Protein AF-L2G4H9-F1 (afdb_monomer_lite)

pLDDT: mean 70.06, std 17.18, range [33.5, 95.56]

InterPro domains:
  IPR001841 Zinc finger, RING-type [PF17121] (16-50)
  IPR013083 Zinc finger, RING/FYVE/PHD-type [G3DSA:3.30.40.10] (14-54)

Secondary structure (DSSP, 8-state):
-PPP----------TT-B-TTT--BTTT-TTPPEEE-TTT--EEEGGG---SSHHHHHHHHHHHHHHHHHHHHS-HHHHHHHHHHHHHHHHHHHHHHHHHHHHHHHHS-----TT----------TT----TTTT---S--SS----TTS---HHHHHHHH-HHHHTTT--HHHHHHHHHHHHHTT----HHHHS--TTHHHHHHHHHHHT-------------

Organism: Colletotrichum fructicola (strain Nara gc5) (NCBI:txid1213859)

Sequence (224 aa):
MSAARAPNGGAVQTDDSVCPVCKTMRYLNKDLEFLINPECYHPMCANCDDFETLADYNGYLEWVETLTFDIISGTDAEKKAAEARLIEWEQAHRAEIERNRRLAQDSAPGLSIRGLKKEKKRVVEENKPYDPFGGLRLDMERYALGPLDEYRNPWVDDARKKDEIVVGGYSAEEYLGRAMFEAFSGLAVFIDDEKGPEKVATAEAAAAAAMGVTSQRMEVDDVF

Radius of gyration: 31.3 Å; chains: 1; bounding box: 76×74×65 Å

Foldseek 3Di:
DDQDDDPPDDDPDDQAQAAPPPRDGCVVPVPWDWGQDPVPRHTHTPLRCPDVDPVRVVVVVVVVVLLVCQCPPNDPVSNVVSVVVVVVVCVVCVVVVVVSVVVVVVVPPPPCPPPDDPDDPPDDDPDDDDDPCSPDDPDDPLDDDDDCVPDDDPVLVVLVPDVVNVVVVDDSVVVVVVVVCVVCVVVPPPVVVVPDPPPPVVVVVVVVVVVPDDDDDDDDDDDD

Structure (mmCIF, N/CA/C/O backbone):
data_AF-L2G4H9-F1
#
_entry.id   AF-L2G4H9-F1
#
loop_
_atom_site.group_PDB
_atom_site.id
_atom_site.type_symbol
_atom_site.label_atom_id
_atom_site.label_alt_id
_atom_site.label_comp_id
_atom_site.label_asym_id
_atom_site.label_entity_id
_atom_site.label_seq_id
_atom_site.pdbx_PDB_ins_code
_atom_site.Cartn_x
_atom_site.Cartn_y
_atom_site.Cartn_z
_atom_site.occupancy
_atom_site.B_iso_or_equiv
_atom_site.auth_seq_id
_atom_site.auth_comp_id
_atom_site.auth_asym_id
_atom_site.auth_atom_id
_atom_site.pdbx_PDB_model_num
ATOM 1 N N . MET A 1 1 ? 14.462 28.912 21.795 1.00 34.19 1 MET A N 1
ATOM 2 C CA . MET A 1 1 ? 15.593 29.828 21.493 1.00 34.19 1 MET A CA 1
ATOM 3 C C . MET A 1 1 ? 15.841 29.746 19.994 1.00 34.19 1 MET A C 1
ATOM 5 O O . MET A 1 1 ? 15.819 28.642 19.480 1.00 34.19 1 MET A O 1
ATOM 9 N N . SER A 1 2 ? 15.955 30.872 19.280 1.00 33.50 2 SER A N 1
ATOM 10 C CA . SER A 1 2 ? 15.938 30.893 17.805 1.00 33.50 2 SER A CA 1
ATOM 11 C C . SER A 1 2 ? 17.044 30.047 17.171 1.00 33.50 2 SER A C 1
ATOM 13 O O . SER A 1 2 ? 18.221 30.293 17.429 1.00 33.50 2 SER A O 1
ATOM 15 N N . ALA A 1 3 ? 16.659 29.129 16.279 1.00 38.53 3 ALA A N 1
ATOM 16 C CA . ALA A 1 3 ? 17.569 28.475 15.348 1.00 38.53 3 ALA A CA 1
ATOM 17 C C . ALA A 1 3 ? 18.309 29.546 14.531 1.00 38.53 3 ALA A C 1
ATOM 19 O O . ALA A 1 3 ? 17.700 30.384 13.858 1.00 38.53 3 ALA A O 1
ATOM 20 N N . ALA A 1 4 ? 19.634 29.568 14.642 1.00 39.47 4 ALA A N 1
ATOM 21 C CA . ALA A 1 4 ? 20.453 30.527 13.925 1.00 39.47 4 ALA A CA 1
ATOM 22 C C . ALA A 1 4 ? 20.611 30.070 12.471 1.00 39.47 4 ALA A C 1
ATOM 24 O O . ALA A 1 4 ? 21.199 29.026 12.190 1.00 39.47 4 ALA A O 1
ATOM 25 N N . ARG A 1 5 ? 20.123 30.884 11.530 1.00 42.72 5 ARG A N 1
ATOM 26 C CA . ARG A 1 5 ? 20.467 30.743 10.114 1.00 42.72 5 ARG A CA 1
ATOM 27 C C . ARG A 1 5 ? 21.958 31.037 9.973 1.00 42.72 5 ARG A C 1
ATOM 29 O O . ARG A 1 5 ? 22.384 32.160 10.249 1.00 42.72 5 ARG A O 1
ATOM 36 N N . ALA A 1 6 ? 22.746 30.033 9.598 1.00 38.97 6 ALA A N 1
ATOM 37 C CA . ALA A 1 6 ? 24.183 30.200 9.413 1.00 38.97 6 ALA A CA 1
ATOM 38 C C . ALA A 1 6 ? 24.463 31.372 8.444 1.00 38.97 6 ALA A C 1
ATOM 40 O O . ALA A 1 6 ? 23.769 31.500 7.428 1.00 38.97 6 ALA A O 1
ATOM 41 N N . PRO A 1 7 ? 25.438 32.253 8.739 1.00 38.66 7 PRO A N 1
ATOM 42 C CA . PRO A 1 7 ? 25.809 33.320 7.823 1.00 38.66 7 PRO A CA 1
ATOM 43 C C . PRO A 1 7 ? 26.360 32.711 6.531 1.00 38.66 7 PRO A C 1
ATOM 45 O O . PRO A 1 7 ? 27.122 31.747 6.567 1.00 38.66 7 PRO A O 1
ATOM 48 N N . ASN A 1 8 ? 25.977 33.296 5.393 1.00 46.91 8 ASN A N 1
ATOM 49 C CA . ASN A 1 8 ? 26.528 32.990 4.072 1.00 46.91 8 ASN A CA 1
ATOM 50 C C . ASN A 1 8 ? 28.038 33.291 4.054 1.00 46.91 8 ASN A C 1
ATOM 52 O O . ASN A 1 8 ? 28.463 34.377 3.669 1.00 46.91 8 ASN A O 1
ATOM 56 N N . GLY A 1 9 ? 28.844 32.337 4.506 1.00 33.97 9 GLY A N 1
ATOM 57 C CA . GLY A 1 9 ? 30.296 32.323 4.406 1.00 33.97 9 GLY A CA 1
ATOM 58 C C . GLY A 1 9 ? 30.699 31.035 3.708 1.00 33.97 9 GLY A C 1
ATOM 59 O O . GLY A 1 9 ? 30.345 29.954 4.169 1.00 33.97 9 GLY A O 1
ATOM 60 N N . GLY A 1 10 ? 31.373 31.165 2.564 1.00 37.03 10 GLY A N 1
ATOM 61 C CA . GLY A 1 10 ? 31.739 30.060 1.683 1.00 37.03 10 GLY A CA 1
ATOM 62 C C . GLY A 1 10 ? 32.479 28.939 2.408 1.00 37.03 10 GLY A C 1
ATOM 63 O O . GLY A 1 10 ? 33.677 29.027 2.650 1.00 37.03 10 GLY A O 1
ATOM 64 N N . ALA A 1 11 ? 31.756 27.866 2.698 1.00 36.22 11 ALA A N 1
ATOM 65 C CA . ALA A 1 11 ? 32.301 26.544 2.925 1.00 36.22 11 ALA A CA 1
ATOM 66 C C . ALA A 1 11 ? 31.747 25.671 1.803 1.00 36.22 11 ALA A C 1
ATOM 68 O O . ALA A 1 11 ? 30.550 25.721 1.517 1.00 36.22 11 ALA A O 1
ATOM 69 N N . VAL A 1 12 ? 32.630 24.937 1.132 1.00 41.91 12 VAL A N 1
ATOM 70 C CA . VAL A 1 12 ? 32.288 23.947 0.109 1.00 41.91 12 VAL A CA 1
ATOM 71 C C . VAL A 1 12 ? 31.238 23.006 0.704 1.00 41.91 12 VAL A C 1
ATOM 73 O O . VAL A 1 12 ? 31.550 22.179 1.555 1.00 41.91 12 VAL A O 1
ATOM 76 N N . GLN A 1 13 ? 29.975 23.203 0.326 1.00 51.41 13 GLN A N 1
ATOM 77 C CA . GLN A 1 13 ? 28.874 22.329 0.708 1.00 51.41 13 GLN A CA 1
ATOM 78 C C . GLN A 1 13 ? 29.041 21.078 -0.143 1.00 51.41 13 GLN A C 1
ATOM 80 O O . GLN A 1 13 ? 28.865 21.135 -1.356 1.00 51.41 13 GLN A O 1
ATOM 85 N N . THR A 1 14 ? 29.464 19.974 0.461 1.00 48.62 14 THR A N 1
ATOM 86 C CA . THR A 1 14 ? 29.448 18.690 -0.232 1.00 48.62 14 THR A CA 1
ATOM 87 C C . THR A 1 14 ? 27.988 18.326 -0.505 1.00 48.62 14 THR A C 1
ATOM 89 O O . THR A 1 14 ? 27.145 18.343 0.397 1.00 48.62 14 THR A O 1
ATOM 92 N N . ASP A 1 15 ? 27.674 18.018 -1.762 1.00 55.88 15 ASP A N 1
ATOM 93 C CA . ASP A 1 15 ? 26.318 17.705 -2.238 1.00 55.88 15 ASP A CA 1
ATOM 94 C C . ASP A 1 15 ? 25.745 16.387 -1.653 1.00 55.88 15 ASP A C 1
ATOM 96 O O . ASP A 1 15 ? 24.601 16.020 -1.923 1.00 55.88 15 ASP A O 1
ATOM 100 N N . ASP A 1 16 ? 26.510 15.721 -0.780 1.00 58.91 16 ASP A N 1
ATOM 101 C CA . ASP A 1 16 ? 26.251 14.404 -0.185 1.00 58.91 16 ASP A CA 1
ATOM 102 C C . ASP A 1 16 ? 25.687 14.461 1.249 1.00 58.91 16 ASP A C 1
ATOM 104 O O . ASP A 1 16 ? 25.786 13.496 2.008 1.00 58.91 16 ASP A O 1
ATOM 108 N N . SER A 1 17 ? 25.110 15.587 1.677 1.00 67.12 17 SER A N 1
ATOM 109 C CA . SER A 1 17 ? 24.440 15.658 2.985 1.00 67.12 17 SER A CA 1
ATOM 110 C C . SER A 1 17 ? 23.181 14.776 2.985 1.00 67.12 17 SER A C 1
ATOM 112 O O . SER A 1 17 ? 22.162 15.094 2.368 1.00 67.12 17 SER A O 1
ATOM 114 N N . VAL A 1 18 ? 23.281 13.628 3.661 1.00 72.50 18 VAL A N 1
ATOM 115 C CA . VAL A 1 18 ? 22.200 12.650 3.845 1.00 72.50 18 VAL A CA 1
ATOM 116 C C . VAL A 1 18 ? 21.571 12.851 5.218 1.00 72.50 18 VAL A C 1
ATOM 118 O O . VAL A 1 18 ? 22.269 12.837 6.231 1.00 72.50 18 VAL A O 1
ATOM 121 N N . CYS A 1 19 ? 20.245 12.980 5.272 1.00 71.88 19 CYS A N 1
ATOM 122 C CA . CYS A 1 19 ? 19.538 12.995 6.549 1.00 71.88 19 CYS A CA 1
ATOM 123 C C . CYS A 1 19 ? 19.551 11.585 7.177 1.00 71.88 19 CYS A C 1
ATOM 125 O O . CYS A 1 19 ? 19.102 10.639 6.530 1.00 71.88 19 CYS A O 1
ATOM 127 N N . PRO A 1 20 ? 19.980 11.410 8.437 1.00 72.75 20 PRO A N 1
ATOM 128 C CA . PRO A 1 20 ? 20.041 10.091 9.076 1.00 72.75 20 PRO A CA 1
ATOM 129 C C . PRO A 1 20 ? 18.664 9.461 9.347 1.00 72.75 20 PRO A C 1
ATOM 131 O O . PRO A 1 20 ? 18.563 8.239 9.422 1.00 72.75 20 PRO A O 1
ATOM 134 N N . VAL A 1 21 ? 17.605 10.272 9.463 1.00 68.75 21 VAL A N 1
ATOM 135 C CA . VAL A 1 21 ? 16.242 9.809 9.776 1.00 68.75 21 VAL A CA 1
ATOM 136 C C . VAL A 1 21 ? 15.526 9.317 8.517 1.00 68.75 21 VAL A C 1
ATOM 138 O O . VAL A 1 21 ? 15.099 8.168 8.448 1.00 68.75 21 VAL A O 1
ATOM 141 N N . CYS A 1 22 ? 15.433 10.159 7.485 1.00 68.56 22 CYS A N 1
ATOM 142 C CA . CYS A 1 22 ? 14.685 9.842 6.265 1.00 68.56 22 CYS A CA 1
ATOM 143 C C . CYS A 1 22 ? 15.563 9.363 5.100 1.00 68.56 22 CYS A C 1
ATOM 145 O O . CYS A 1 22 ? 15.039 9.050 4.034 1.00 68.56 22 CYS A O 1
ATOM 147 N N . LYS A 1 23 ? 16.895 9.337 5.269 1.00 69.75 23 LYS A N 1
ATOM 148 C CA . LYS A 1 23 ? 17.893 8.991 4.233 1.00 69.75 23 LYS A CA 1
ATOM 149 C C . LYS A 1 23 ? 17.765 9.805 2.947 1.00 69.75 23 LYS A C 1
ATOM 151 O O . LYS A 1 23 ? 18.296 9.429 1.905 1.00 69.75 23 LYS A O 1
ATOM 156 N N . THR A 1 24 ? 17.078 10.940 3.023 1.00 70.75 24 THR A N 1
ATOM 157 C CA . THR A 1 24 ? 16.936 11.844 1.893 1.00 70.75 24 THR A CA 1
ATOM 158 C C . THR A 1 24 ? 18.242 12.602 1.721 1.00 70.75 24 THR A C 1
ATOM 160 O O . THR A 1 24 ? 18.780 13.151 2.684 1.00 70.75 24 THR A O 1
ATOM 163 N N . MET A 1 25 ? 18.747 12.615 0.493 1.00 71.44 25 MET A N 1
ATOM 164 C CA . MET A 1 25 ? 19.919 13.389 0.096 1.00 71.44 25 MET A CA 1
ATOM 165 C C . MET A 1 25 ? 19.486 14.698 -0.564 1.00 71.44 25 MET A C 1
ATOM 167 O O . MET A 1 25 ? 18.504 14.723 -1.313 1.00 71.44 25 MET A O 1
ATOM 171 N N . ARG A 1 26 ? 20.243 15.774 -0.327 1.00 69.12 26 ARG A N 1
ATOM 172 C CA . ARG A 1 26 ? 20.005 17.103 -0.921 1.00 69.12 26 ARG A CA 1
ATOM 173 C C . ARG A 1 26 ? 19.910 17.072 -2.451 1.00 69.12 26 ARG A C 1
ATOM 175 O O . ARG A 1 26 ? 19.136 17.828 -3.030 1.00 69.12 26 ARG A O 1
ATOM 182 N N . TYR A 1 27 ? 20.632 16.158 -3.100 1.00 65.00 27 TYR A N 1
ATOM 183 C CA . TYR A 1 27 ? 20.587 15.967 -4.551 1.00 65.00 27 TYR A CA 1
ATOM 184 C C . TYR A 1 27 ? 19.210 15.513 -5.076 1.00 65.00 27 TYR A C 1
ATOM 186 O O . TYR A 1 27 ? 18.785 15.959 -6.141 1.00 65.00 27 TYR A O 1
ATOM 194 N N . LEU A 1 28 ? 18.489 14.660 -4.335 1.00 68.25 28 LEU A N 1
ATOM 195 C CA . LEU A 1 28 ? 17.182 14.137 -4.764 1.00 68.25 28 LEU A CA 1
ATOM 196 C C . LEU A 1 28 ? 16.049 15.144 -4.574 1.00 68.25 28 LEU A C 1
ATOM 198 O O . LEU A 1 28 ? 15.081 15.122 -5.326 1.00 68.25 28 LEU A O 1
ATOM 202 N N . ASN A 1 29 ? 16.178 16.022 -3.585 1.00 61.78 29 ASN A N 1
ATOM 203 C CA . ASN A 1 29 ? 15.159 16.993 -3.217 1.00 61.78 29 ASN A CA 1
ATOM 204 C C . ASN A 1 29 ? 15.839 18.341 -2.964 1.00 61.78 29 ASN A C 1
ATOM 206 O O . ASN A 1 29 ? 16.163 18.696 -1.831 1.00 61.78 29 ASN A O 1
ATOM 210 N N . LYS A 1 30 ? 16.068 19.082 -4.055 1.00 65.38 30 LYS A N 1
ATOM 211 C CA . LYS A 1 30 ? 16.808 20.355 -4.060 1.00 65.38 30 LYS A CA 1
ATOM 212 C C . LYS A 1 30 ? 16.160 21.449 -3.198 1.00 65.38 30 LYS A C 1
ATOM 214 O O . LYS A 1 30 ? 16.862 22.351 -2.747 1.00 65.38 30 LYS A O 1
ATOM 219 N N . ASP A 1 31 ? 14.854 21.342 -2.962 1.00 65.50 31 ASP A N 1
ATOM 220 C CA . ASP A 1 31 ? 14.069 22.301 -2.178 1.00 65.50 31 ASP A CA 1
ATOM 221 C C . ASP A 1 31 ? 14.104 22.023 -0.662 1.00 65.50 31 ASP A C 1
ATOM 223 O O . ASP A 1 31 ? 13.615 22.836 0.119 1.00 65.50 31 ASP A O 1
ATOM 227 N N . LEU A 1 32 ? 14.687 20.899 -0.218 1.00 67.44 32 LEU A N 1
ATOM 228 C CA . LEU A 1 32 ? 14.820 20.604 1.210 1.00 67.44 32 LEU A CA 1
ATOM 229 C C . LEU A 1 32 ? 15.991 21.382 1.821 1.00 67.44 32 LEU A C 1
ATOM 231 O O . LEU A 1 32 ? 17.156 21.211 1.447 1.00 67.44 32 LEU A O 1
ATOM 235 N N . GLU A 1 33 ? 15.678 22.210 2.815 1.00 70.06 33 GLU A N 1
ATOM 236 C CA . GLU A 1 33 ? 16.677 22.857 3.657 1.00 70.06 33 GLU A CA 1
ATOM 237 C C . GLU A 1 33 ? 17.177 21.866 4.718 1.00 70.06 33 GLU A C 1
ATOM 239 O O . GLU A 1 33 ? 16.400 21.262 5.461 1.00 70.06 33 GLU A O 1
ATOM 244 N N . PHE A 1 34 ? 18.497 21.684 4.767 1.00 70.94 34 PHE A N 1
ATOM 245 C CA . PHE A 1 34 ? 19.163 20.908 5.809 1.00 70.94 34 PHE A CA 1
ATOM 246 C C . PHE A 1 34 ? 19.620 21.859 6.916 1.00 70.94 34 PHE A C 1
ATOM 248 O O . PHE A 1 34 ? 20.400 22.779 6.657 1.00 70.94 34 PHE A O 1
ATOM 255 N N . LEU A 1 35 ? 19.129 21.628 8.130 1.00 72.44 35 LEU A N 1
ATOM 256 C CA . LEU A 1 35 ? 19.510 22.321 9.356 1.00 72.44 35 LEU A CA 1
ATOM 257 C C . LEU A 1 35 ? 20.644 21.545 10.034 1.00 72.44 35 LEU A C 1
ATOM 259 O O . LEU A 1 35 ? 20.679 20.318 9.989 1.00 72.44 35 LEU A O 1
ATOM 263 N N . ILE A 1 36 ? 21.588 22.250 10.654 1.00 70.50 36 ILE A N 1
ATOM 264 C CA . ILE A 1 36 ? 22.672 21.630 11.427 1.00 70.50 36 ILE A CA 1
ATOM 265 C C . ILE A 1 36 ? 22.350 21.840 12.902 1.00 70.50 36 ILE A C 1
ATOM 267 O O . ILE A 1 36 ? 22.292 22.983 13.358 1.00 70.50 36 ILE A O 1
ATOM 271 N N . ASN A 1 37 ? 22.154 20.751 13.644 1.00 62.25 37 ASN A N 1
ATOM 272 C CA . ASN A 1 37 ? 21.925 20.835 15.084 1.00 62.25 37 ASN A CA 1
ATOM 273 C C . ASN A 1 37 ? 23.236 21.255 15.794 1.00 62.25 37 ASN A C 1
ATOM 275 O O . ASN A 1 37 ? 24.260 20.601 15.585 1.00 62.25 37 ASN A O 1
ATOM 279 N N . PRO A 1 38 ? 23.243 22.312 16.628 1.00 66.38 38 PRO A N 1
ATOM 280 C CA . PRO A 1 38 ? 24.452 22.816 17.287 1.00 66.38 38 PRO A CA 1
ATOM 281 C C . PRO A 1 38 ? 25.040 21.889 18.367 1.00 66.38 38 PRO A C 1
ATOM 283 O O . PRO A 1 38 ? 26.206 22.053 18.716 1.00 66.38 38 PRO A O 1
ATOM 286 N N . GLU A 1 39 ? 24.282 20.918 18.882 1.00 64.75 39 GLU A N 1
ATOM 287 C CA . GLU A 1 39 ? 24.749 19.972 19.909 1.00 64.75 39 GLU A CA 1
ATOM 288 C C . GLU A 1 39 ? 25.470 18.762 19.302 1.00 64.75 39 GLU A C 1
ATOM 290 O O . GLU A 1 39 ? 26.418 18.230 19.877 1.00 64.75 39 GLU A O 1
ATOM 295 N N . CYS A 1 40 ? 25.042 18.315 18.119 1.00 61.12 40 CYS A N 1
ATOM 296 C CA . CYS A 1 40 ? 25.568 17.099 17.498 1.00 61.12 40 CYS A CA 1
ATOM 297 C C . CYS A 1 40 ? 26.167 17.308 16.099 1.00 61.12 40 CYS A C 1
ATOM 299 O O . CYS A 1 40 ? 26.737 16.368 15.562 1.00 61.12 40 CYS A O 1
ATOM 301 N N . TYR A 1 41 ? 26.087 18.513 15.521 1.00 67.69 41 TYR A N 1
ATOM 302 C CA . TYR A 1 41 ? 26.671 18.917 14.229 1.00 67.69 41 TYR A CA 1
ATOM 303 C C . TYR A 1 41 ? 26.282 18.049 13.015 1.00 67.69 41 TYR A C 1
ATOM 305 O O . TYR A 1 41 ? 26.933 18.111 11.971 1.00 67.69 41 TYR A O 1
ATOM 313 N N . HIS A 1 42 ? 25.195 17.278 13.099 1.00 68.88 42 HIS A N 1
ATOM 314 C CA . HIS A 1 42 ? 24.692 16.490 11.972 1.00 68.88 42 HIS A CA 1
ATOM 315 C C . HIS A 1 42 ? 23.667 17.295 11.149 1.00 68.88 42 HIS A C 1
ATOM 317 O O . HIS A 1 42 ? 22.799 17.947 11.740 1.00 68.88 42 HIS A O 1
ATOM 323 N N . PRO A 1 43 ? 23.725 17.242 9.803 1.00 67.50 43 PRO A N 1
ATOM 324 C CA . PRO A 1 43 ? 22.721 17.846 8.936 1.00 67.50 43 PRO A CA 1
ATOM 325 C C . PRO A 1 43 ? 21.436 17.006 8.954 1.00 67.50 43 PRO A C 1
ATOM 327 O O . PRO A 1 43 ? 21.418 15.847 8.535 1.00 67.50 43 PRO A O 1
ATOM 330 N N . MET A 1 44 ? 20.343 17.591 9.429 1.00 67.50 44 MET A N 1
ATOM 331 C CA . MET A 1 44 ? 19.014 16.987 9.441 1.00 67.50 44 MET A CA 1
ATOM 332 C C . MET A 1 44 ? 18.074 17.773 8.535 1.00 67.50 44 MET A C 1
ATOM 334 O O . MET A 1 44 ? 18.230 18.975 8.333 1.00 67.50 44 MET A O 1
ATOM 338 N N . CYS A 1 45 ? 17.123 17.074 7.921 1.00 70.12 45 CYS A N 1
ATOM 339 C CA . CYS A 1 45 ? 16.123 17.726 7.090 1.00 70.12 45 CYS A CA 1
ATOM 340 C C . CYS A 1 45 ? 15.222 18.602 7.978 1.00 70.12 45 CYS A C 1
ATOM 342 O O . CYS A 1 45 ? 14.902 18.181 9.085 1.00 70.12 45 CYS A O 1
ATOM 344 N N . ALA A 1 46 ? 14.783 19.778 7.514 1.00 67.69 46 ALA A N 1
ATOM 345 C CA . ALA A 1 46 ? 13.895 20.646 8.304 1.00 67.69 46 ALA A CA 1
ATOM 346 C C . ALA A 1 46 ? 12.580 19.965 8.726 1.00 67.69 46 ALA A C 1
ATOM 348 O O . ALA A 1 46 ? 12.020 20.292 9.758 1.00 67.69 46 ALA A O 1
ATOM 349 N N . ASN A 1 47 ? 12.129 18.976 7.952 1.00 64.06 47 ASN A N 1
ATOM 350 C CA . ASN A 1 47 ? 10.945 18.164 8.243 1.00 64.06 47 ASN A CA 1
ATOM 351 C C . ASN A 1 47 ? 11.215 17.005 9.229 1.00 64.06 47 ASN A C 1
ATOM 353 O O . ASN A 1 47 ? 10.328 16.217 9.526 1.00 64.06 47 ASN A O 1
ATOM 357 N N . CYS A 1 48 ? 12.472 16.817 9.624 1.00 63.41 48 CYS A N 1
ATOM 358 C CA . CYS A 1 48 ? 12.943 15.793 10.551 1.00 63.41 48 CYS A CA 1
ATOM 359 C C . CYS A 1 48 ? 13.332 16.418 11.903 1.00 63.41 48 CYS A C 1
ATOM 361 O O . CYS A 1 48 ? 13.711 15.689 12.816 1.00 63.41 48 CYS A O 1
ATOM 363 N N . ASP A 1 49 ? 13.273 17.750 11.997 1.00 69.38 49 ASP A N 1
ATOM 364 C CA . ASP A 1 49 ? 13.638 18.583 13.147 1.00 69.38 49 ASP A CA 1
ATOM 365 C C . ASP A 1 49 ? 12.369 19.133 13.833 1.00 69.38 49 ASP A C 1
ATOM 367 O O . ASP A 1 49 ? 12.347 20.256 14.324 1.00 69.38 49 ASP A O 1
ATOM 371 N N . ASP A 1 50 ? 11.277 18.356 13.821 1.00 68.25 50 ASP A N 1
ATOM 372 C CA . ASP A 1 50 ? 9.985 18.748 14.414 1.00 68.25 50 ASP A CA 1
ATOM 373 C C . ASP A 1 50 ? 10.004 18.698 15.958 1.00 68.25 50 ASP A C 1
ATOM 375 O O . ASP A 1 50 ? 9.105 19.221 16.614 1.00 68.25 50 ASP A O 1
ATOM 379 N N . PHE A 1 51 ? 11.027 18.081 16.560 1.00 72.62 51 PHE A N 1
ATOM 380 C CA . PHE A 1 51 ? 11.157 17.918 18.009 1.00 72.62 51 PHE A CA 1
ATOM 381 C C . PHE A 1 51 ? 12.461 18.550 18.504 1.00 72.62 51 PHE A C 1
ATOM 383 O O . PHE A 1 51 ? 13.543 18.161 18.069 1.00 72.62 51 PHE A O 1
ATOM 390 N N . GLU A 1 52 ? 12.366 19.487 19.455 1.00 71.75 52 GLU A N 1
ATOM 391 C CA . GLU A 1 52 ? 13.537 20.180 20.018 1.00 71.75 52 GLU A CA 1
ATOM 392 C C . GLU A 1 52 ? 14.439 19.229 20.821 1.00 71.75 52 GLU A C 1
ATOM 394 O O . GLU A 1 52 ? 15.663 19.385 20.840 1.00 71.75 52 GLU A O 1
ATOM 399 N N . THR A 1 53 ? 13.849 18.226 21.483 1.00 77.94 53 THR A N 1
ATOM 400 C CA . THR A 1 53 ? 14.585 17.256 22.293 1.00 77.94 53 THR A CA 1
ATOM 401 C C . THR A 1 53 ? 14.051 15.831 22.151 1.00 77.94 53 THR A C 1
ATOM 403 O O . THR A 1 53 ? 12.893 15.583 21.814 1.00 77.94 53 THR A O 1
ATOM 406 N N . LEU A 1 54 ? 14.901 14.858 22.493 1.00 75.94 54 LEU A N 1
ATOM 407 C CA . LEU A 1 54 ? 14.502 13.451 22.578 1.00 75.94 54 LEU A CA 1
ATOM 408 C C . LEU A 1 54 ? 13.430 13.213 23.657 1.00 75.94 54 LEU A C 1
ATOM 410 O O . LEU A 1 54 ? 12.614 12.305 23.520 1.00 75.94 54 LEU A O 1
ATOM 414 N N . ALA A 1 55 ? 13.431 14.012 24.728 1.00 80.12 55 ALA A N 1
ATOM 415 C CA . ALA A 1 55 ? 12.434 13.904 25.789 1.00 80.12 55 ALA A CA 1
ATOM 416 C C . ALA A 1 55 ? 11.036 14.277 25.275 1.00 80.12 55 ALA A C 1
ATOM 418 O O . ALA A 1 55 ? 10.076 13.574 25.582 1.00 80.12 55 ALA A O 1
ATOM 419 N N . ASP A 1 56 ? 10.942 15.310 24.436 1.00 80.75 56 ASP A N 1
ATOM 420 C CA . ASP A 1 56 ? 9.676 15.734 23.830 1.00 80.75 56 ASP A CA 1
ATOM 421 C C . ASP A 1 56 ? 9.142 14.674 22.862 1.00 80.75 56 ASP A C 1
ATOM 423 O O . ASP A 1 56 ? 7.958 14.341 22.890 1.00 80.75 56 ASP A O 1
ATOM 427 N N . TYR A 1 57 ? 10.030 14.076 22.061 1.00 80.12 57 TYR A N 1
ATOM 428 C CA . TYR A 1 57 ? 9.669 12.973 21.171 1.00 80.12 57 TYR A CA 1
ATOM 429 C C . TYR A 1 57 ? 9.165 11.743 21.941 1.00 80.12 57 TYR A C 1
ATOM 431 O O . TYR A 1 57 ? 8.117 11.188 21.613 1.00 80.12 57 TYR A O 1
ATOM 439 N N . ASN A 1 58 ? 9.873 11.331 22.997 1.00 84.56 58 ASN A N 1
ATOM 440 C CA . ASN A 1 58 ? 9.451 10.202 23.827 1.00 84.56 58 ASN A CA 1
ATOM 441 C C . ASN A 1 58 ? 8.116 10.487 24.534 1.00 84.56 58 ASN A C 1
ATOM 443 O O . ASN A 1 58 ? 7.251 9.617 24.566 1.00 84.56 58 ASN A O 1
ATOM 447 N N . GLY A 1 59 ? 7.911 11.711 25.031 1.00 90.00 59 GLY A N 1
ATOM 448 C CA . GLY A 1 59 ? 6.637 12.127 25.622 1.00 90.00 59 GLY A CA 1
ATOM 449 C C . GLY A 1 59 ? 5.482 12.117 24.616 1.00 90.00 59 GLY A C 1
ATOM 450 O O . GLY A 1 59 ? 4.375 11.692 24.946 1.00 90.00 59 GLY A O 1
ATOM 451 N N . TYR A 1 60 ? 5.734 12.517 23.367 1.00 87.12 60 TYR A N 1
ATOM 452 C CA . TYR A 1 60 ? 4.754 12.402 22.288 1.00 87.12 60 TYR A CA 1
ATOM 453 C C . TYR A 1 60 ? 4.396 10.939 21.989 1.00 87.12 60 TYR A C 1
ATOM 455 O O . TYR A 1 60 ? 3.215 10.619 21.855 1.00 87.12 60 TYR A O 1
ATOM 463 N N . LEU A 1 61 ? 5.383 10.038 21.930 1.00 87.81 61 LEU A N 1
ATOM 464 C CA . LEU A 1 61 ? 5.129 8.609 21.716 1.00 87.81 61 LEU A CA 1
ATOM 465 C C . LEU A 1 61 ? 4.274 7.997 22.832 1.00 87.81 61 LEU A C 1
ATOM 467 O O . LEU A 1 61 ? 3.311 7.293 22.527 1.00 87.81 61 LEU A O 1
ATOM 471 N N . GLU A 1 62 ? 4.572 8.304 24.098 1.00 87.38 62 GLU A N 1
ATOM 472 C CA . GLU A 1 62 ? 3.759 7.853 25.237 1.00 87.38 62 GLU A CA 1
ATOM 473 C C . GLU A 1 62 ? 2.318 8.384 25.156 1.00 87.38 62 GLU A C 1
ATOM 475 O O . GLU A 1 62 ? 1.357 7.658 25.431 1.00 87.38 62 GLU A O 1
ATOM 480 N N . TRP A 1 63 ? 2.139 9.639 24.729 1.00 90.62 63 TRP A N 1
ATOM 481 C CA . TRP A 1 63 ? 0.813 10.223 24.526 1.00 90.62 63 TRP A CA 1
ATOM 482 C C . TRP A 1 63 ? 0.031 9.521 23.405 1.00 90.62 63 TRP A C 1
ATOM 484 O O . TRP A 1 63 ? -1.142 9.193 23.602 1.00 90.62 63 TRP A O 1
ATOM 494 N N . VAL A 1 64 ? 0.664 9.242 22.257 1.00 93.88 64 VAL A N 1
ATOM 495 C CA . VAL A 1 64 ? 0.040 8.504 21.142 1.00 93.88 64 VAL A CA 1
ATOM 496 C C . VAL A 1 64 ? -0.351 7.090 21.570 1.00 93.88 64 VAL A C 1
ATOM 498 O O . VAL A 1 64 ? -1.458 6.637 21.270 1.00 93.88 64 VAL A O 1
ATOM 501 N N . GLU A 1 65 ? 0.524 6.386 22.288 1.00 93.06 65 GLU A N 1
ATOM 502 C CA . GLU A 1 65 ? 0.239 5.044 22.802 1.00 93.06 65 GLU A CA 1
ATOM 503 C C . GLU A 1 65 ? -0.959 5.062 23.756 1.00 93.06 65 GLU A C 1
ATOM 505 O O . GLU A 1 65 ? -1.899 4.286 23.592 1.00 93.06 65 GLU A O 1
ATOM 510 N N . THR A 1 66 ? -0.982 6.010 24.692 1.00 94.12 66 THR A N 1
ATOM 511 C CA . THR A 1 66 ? -2.096 6.158 25.636 1.00 94.12 66 THR A CA 1
ATOM 512 C C . THR A 1 66 ? -3.406 6.446 24.901 1.00 94.12 66 THR A C 1
ATOM 514 O O . THR A 1 66 ? -4.415 5.789 25.139 1.00 94.12 66 THR A O 1
ATOM 517 N N . LEU A 1 67 ? -3.393 7.385 23.949 1.00 93.19 67 LEU A N 1
ATOM 518 C CA . LEU A 1 67 ? -4.589 7.772 23.202 1.00 93.19 67 LEU A CA 1
ATOM 519 C C . LEU A 1 67 ? -5.124 6.623 22.334 1.00 93.19 67 LEU A C 1
ATOM 521 O O . LEU A 1 67 ? -6.332 6.397 22.272 1.00 93.19 67 LEU A O 1
ATOM 525 N N . THR A 1 68 ? -4.237 5.863 21.688 1.00 94.81 68 THR A N 1
ATOM 526 C CA . THR A 1 68 ? -4.631 4.680 20.906 1.00 94.81 68 THR A CA 1
ATOM 527 C C . THR A 1 68 ? -5.161 3.554 21.794 1.00 94.81 68 THR A C 1
ATOM 529 O O . THR A 1 68 ? -6.155 2.916 21.433 1.00 94.81 68 THR A O 1
ATOM 532 N N . PHE A 1 69 ? -4.567 3.341 22.970 1.00 95.56 69 PHE A N 1
ATOM 533 C CA . PHE A 1 69 ? -5.053 2.371 23.948 1.00 95.56 69 PHE A CA 1
ATOM 534 C C . PHE A 1 69 ? -6.457 2.724 24.454 1.00 95.56 69 PHE A C 1
ATOM 536 O O . PHE A 1 69 ? -7.343 1.865 24.419 1.00 95.56 69 PHE A O 1
ATOM 543 N N . ASP A 1 70 ? -6.684 3.983 24.841 1.00 95.38 70 ASP A N 1
ATOM 544 C CA . ASP A 1 70 ? -7.981 4.475 25.318 1.00 95.38 70 ASP A CA 1
ATOM 545 C C . ASP A 1 70 ? -9.080 4.283 24.257 1.00 95.38 70 ASP A C 1
ATOM 547 O O . ASP A 1 70 ? -10.184 3.836 24.573 1.00 95.38 70 ASP A O 1
ATOM 551 N N . ILE A 1 71 ? -8.776 4.540 22.977 1.00 95.19 71 ILE A N 1
ATOM 552 C CA . ILE A 1 71 ? -9.728 4.378 21.863 1.00 95.19 71 ILE A CA 1
ATOM 553 C C . ILE A 1 71 ? -10.084 2.904 21.614 1.00 95.19 71 ILE A C 1
ATOM 555 O O . ILE A 1 71 ? -11.250 2.575 21.373 1.00 95.19 71 ILE A O 1
ATOM 559 N N . ILE A 1 72 ? -9.104 1.998 21.655 1.00 94.88 72 ILE A N 1
ATOM 560 C CA . ILE A 1 72 ? -9.325 0.582 21.321 1.00 94.88 72 ILE A CA 1
ATOM 561 C C . ILE A 1 72 ? -9.941 -0.162 22.511 1.00 94.88 72 ILE A C 1
ATOM 563 O O . ILE A 1 72 ? -10.989 -0.805 22.375 1.00 94.88 72 ILE A O 1
ATOM 567 N N . SER A 1 73 ? -9.306 -0.044 23.676 1.00 92.12 73 SER A N 1
ATOM 568 C CA . SER A 1 73 ? -9.532 -0.911 24.839 1.00 92.12 73 SER A CA 1
ATOM 569 C C . SER A 1 73 ? -10.170 -0.201 26.035 1.00 92.12 73 SER A C 1
ATOM 571 O O . SER A 1 73 ? -10.549 -0.880 26.989 1.00 92.12 73 SER A O 1
ATOM 573 N N . GLY A 1 74 ? -10.300 1.128 26.005 1.00 90.75 74 GLY A N 1
ATOM 574 C CA . GLY A 1 74 ? -10.875 1.904 27.105 1.00 90.75 74 GLY A CA 1
ATOM 575 C C . GLY A 1 74 ? -12.379 1.693 27.302 1.00 90.75 74 GLY A C 1
ATOM 576 O O . GLY A 1 74 ? -13.084 1.089 26.488 1.00 90.75 74 GLY A O 1
ATOM 577 N N . THR A 1 75 ? -12.896 2.221 28.404 1.00 95.19 75 THR A N 1
ATOM 578 C CA . THR A 1 75 ? -14.335 2.348 28.660 1.00 95.19 75 THR A CA 1
ATOM 579 C C . THR A 1 75 ? -14.970 3.388 27.730 1.00 95.19 75 THR A C 1
ATOM 581 O O . THR A 1 75 ? -14.294 4.271 27.207 1.00 95.19 75 THR A O 1
ATOM 584 N N . ASP A 1 76 ? -16.294 3.357 27.547 1.00 94.12 76 ASP A N 1
ATOM 585 C CA . ASP A 1 76 ? -16.993 4.332 26.686 1.00 94.12 76 ASP A CA 1
ATOM 586 C C . ASP A 1 76 ? -16.768 5.797 27.110 1.00 94.12 76 ASP A C 1
ATOM 588 O O . ASP A 1 76 ? -16.838 6.709 26.282 1.00 94.12 76 ASP A O 1
ATOM 592 N N . ALA A 1 77 ? -16.503 6.039 28.397 1.00 94.75 77 ALA A N 1
ATOM 593 C CA . ALA A 1 77 ? -16.161 7.363 28.906 1.00 94.75 77 ALA A CA 1
ATOM 594 C C . ALA A 1 77 ? -14.741 7.786 28.491 1.00 94.75 77 ALA A C 1
ATOM 596 O O . ALA A 1 77 ? -14.548 8.922 28.057 1.00 94.75 77 ALA A O 1
ATOM 597 N N . GLU A 1 78 ? -13.770 6.874 28.579 1.00 92.56 78 GLU A N 1
ATOM 598 C CA . GLU A 1 78 ? -12.379 7.105 28.167 1.00 92.56 78 GLU A CA 1
ATOM 599 C C . GLU A 1 78 ? -12.273 7.293 26.653 1.00 92.56 78 GLU A C 1
ATOM 601 O O . GLU A 1 78 ? -11.619 8.232 26.208 1.00 92.56 78 GLU A O 1
ATOM 606 N N . LYS A 1 79 ? -13.017 6.509 25.862 1.00 95.56 79 LYS A N 1
ATOM 607 C CA . LYS A 1 79 ? -13.097 6.670 24.401 1.00 95.56 79 LYS A CA 1
ATOM 608 C C . LYS A 1 79 ? -13.570 8.062 24.000 1.00 95.56 79 LYS A C 1
ATOM 610 O O . LYS A 1 79 ? -12.898 8.741 23.232 1.00 95.56 79 LYS A O 1
ATOM 615 N N . LYS A 1 80 ? -14.680 8.534 24.580 1.00 94.38 80 LYS A N 1
ATOM 616 C CA . LYS A 1 80 ? -15.200 9.885 24.304 1.00 94.38 80 LYS A CA 1
ATOM 617 C C . LYS A 1 80 ? -14.221 10.983 24.718 1.00 94.38 80 LYS A C 1
ATOM 619 O O . LYS A 1 80 ? -14.125 12.001 24.038 1.00 94.38 80 LYS A O 1
ATOM 624 N N . ALA A 1 81 ? -13.502 10.795 25.825 1.00 93.56 81 ALA A N 1
ATOM 625 C CA . ALA A 1 81 ? -12.483 11.742 26.265 1.00 93.56 81 ALA A CA 1
ATOM 626 C C . ALA A 1 81 ? -11.261 11.748 25.328 1.00 93.56 81 ALA A C 1
ATOM 628 O O . ALA A 1 81 ? -10.754 12.819 25.002 1.00 93.56 81 ALA A O 1
ATOM 629 N N . ALA A 1 82 ? -10.812 10.580 24.865 1.00 92.62 82 ALA A N 1
ATOM 630 C CA . ALA A 1 82 ? -9.716 10.444 23.909 1.00 92.62 82 ALA A CA 1
ATOM 631 C C . ALA A 1 82 ? -10.070 11.048 22.540 1.00 92.62 82 ALA A C 1
ATOM 633 O O . ALA A 1 82 ? -9.280 11.807 21.982 1.00 92.62 82 ALA A O 1
ATOM 634 N N . GLU A 1 83 ? -11.285 10.804 22.041 1.00 93.12 83 GLU A N 1
ATOM 635 C CA . GLU A 1 83 ? -11.808 11.430 20.820 1.00 93.12 83 GLU A CA 1
ATOM 636 C C . GLU A 1 83 ? -11.872 12.959 20.946 1.00 93.12 83 GLU A C 1
ATOM 638 O O . GLU A 1 83 ? -11.445 13.672 20.040 1.00 93.12 83 GLU A O 1
ATOM 643 N N . ALA A 1 84 ? -12.342 13.482 22.085 1.00 94.25 84 ALA A N 1
ATOM 644 C CA . ALA A 1 84 ? -12.365 14.922 22.334 1.00 94.25 84 ALA A CA 1
ATOM 645 C C . ALA A 1 84 ? -10.952 15.531 22.325 1.00 94.25 84 ALA A C 1
ATOM 647 O O . ALA A 1 84 ? -10.728 16.545 21.665 1.00 94.25 84 ALA A O 1
ATOM 648 N N . ARG A 1 85 ? -9.982 14.876 22.979 1.00 91.12 85 ARG A N 1
ATOM 649 C CA . ARG A 1 85 ? -8.567 15.291 22.962 1.00 91.12 85 ARG A CA 1
ATOM 650 C C . ARG A 1 85 ? -7.981 15.279 21.550 1.00 91.12 85 ARG A C 1
ATOM 652 O O . ARG A 1 85 ? -7.220 16.179 21.209 1.00 91.12 85 ARG A O 1
ATOM 659 N N . LEU A 1 86 ? -8.343 14.296 20.723 1.00 90.12 86 LEU A N 1
ATOM 660 C CA . LEU A 1 86 ? -7.906 14.228 19.327 1.00 90.12 86 LEU A CA 1
ATOM 661 C C . LEU A 1 86 ? -8.456 15.408 18.513 1.00 90.12 86 LEU A C 1
ATOM 663 O O . LEU A 1 86 ? -7.715 16.018 17.749 1.00 90.12 86 LEU A O 1
ATOM 667 N N . ILE A 1 87 ? -9.728 15.765 18.709 1.00 92.25 87 ILE A N 1
ATOM 668 C CA . ILE A 1 87 ? -10.361 16.905 18.029 1.00 92.25 87 ILE A CA 1
ATOM 669 C C . ILE A 1 87 ? -9.702 18.224 18.445 1.00 92.25 87 ILE A C 1
ATOM 671 O O . ILE A 1 87 ? -9.410 19.065 17.596 1.00 92.25 87 ILE A O 1
ATOM 675 N N . GLU A 1 88 ? -9.454 18.414 19.741 1.00 92.31 88 GLU A N 1
ATOM 676 C CA . GLU A 1 88 ? -8.742 19.591 20.254 1.00 92.31 88 GLU A CA 1
ATOM 677 C C . GLU A 1 88 ? -7.328 19.682 19.666 1.00 92.31 88 GLU A C 1
ATOM 679 O O . GLU A 1 88 ? -6.912 20.748 19.202 1.00 92.31 88 GLU A O 1
ATOM 684 N N . TRP A 1 89 ? -6.614 18.554 19.616 1.00 87.56 89 TRP A N 1
ATOM 685 C CA . TRP A 1 89 ? -5.278 18.479 19.034 1.00 87.56 89 TRP A CA 1
ATOM 686 C C . TRP A 1 89 ? -5.286 18.767 17.527 1.00 87.56 89 TRP A C 1
ATOM 688 O O . TRP A 1 89 ? -4.467 19.561 17.064 1.00 87.56 89 TRP A O 1
ATOM 698 N N . GLU A 1 90 ? -6.236 18.206 16.771 1.00 86.25 90 GLU A N 1
ATOM 699 C CA . GLU A 1 90 ? -6.403 18.469 15.338 1.00 86.25 90 GLU A CA 1
ATOM 700 C C . GLU A 1 90 ? -6.665 19.955 15.085 1.00 86.25 90 GLU A C 1
ATOM 702 O O . GLU A 1 90 ? -6.063 20.544 14.192 1.00 86.25 90 GLU A O 1
ATOM 707 N N . GLN A 1 91 ? -7.527 20.589 15.884 1.00 88.31 91 GLN A N 1
ATOM 708 C CA . GLN A 1 91 ? -7.817 22.015 15.748 1.00 88.31 91 GLN A CA 1
ATOM 709 C C . GLN A 1 91 ? -6.589 22.881 16.043 1.00 88.31 91 GLN A C 1
ATOM 711 O O . GLN A 1 91 ? -6.326 23.826 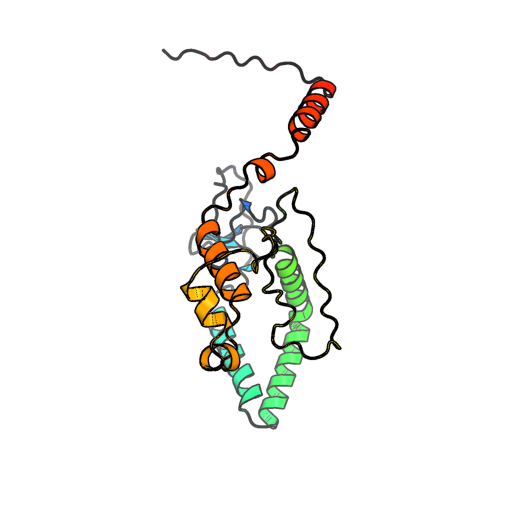15.295 1.00 88.31 91 GLN A O 1
ATOM 716 N N . ALA A 1 92 ? -5.826 22.547 17.088 1.00 88.50 92 ALA A N 1
ATOM 717 C CA . ALA A 1 92 ? -4.613 23.269 17.461 1.00 88.50 92 ALA A CA 1
ATOM 718 C C . ALA A 1 92 ? -3.491 23.121 16.415 1.00 88.50 92 ALA A C 1
ATOM 720 O O . ALA A 1 92 ? -2.809 24.098 16.111 1.00 88.50 92 ALA A O 1
ATOM 721 N N . HIS A 1 93 ? -3.346 21.937 15.812 1.00 86.19 93 HIS A N 1
ATOM 722 C CA . HIS A 1 93 ? -2.235 21.612 14.905 1.00 86.19 93 HIS A CA 1
ATOM 723 C C . HIS A 1 93 ? -2.641 21.589 13.427 1.00 86.19 93 HIS A C 1
ATOM 725 O O . HIS A 1 93 ? -1.837 21.257 12.558 1.00 86.19 93 HIS A O 1
ATOM 731 N N . ARG A 1 94 ? -3.870 21.998 13.092 1.00 86.31 94 ARG A N 1
ATOM 732 C CA . ARG A 1 94 ? -4.427 21.927 11.731 1.00 86.31 94 ARG A CA 1
ATOM 733 C C . ARG A 1 94 ? -3.522 22.536 10.662 1.00 86.31 94 ARG A C 1
ATOM 735 O O . ARG A 1 94 ? -3.358 21.969 9.585 1.00 86.31 94 ARG A O 1
ATOM 742 N N . ALA A 1 95 ? -2.956 23.710 10.946 1.00 85.38 95 ALA A N 1
ATOM 743 C CA . ALA A 1 95 ? -2.087 24.419 10.008 1.00 85.38 95 ALA A CA 1
ATOM 744 C C . ALA A 1 95 ? -0.743 23.703 9.805 1.00 85.38 95 ALA A C 1
ATOM 746 O O . ALA A 1 95 ? -0.177 23.738 8.715 1.00 85.38 95 ALA A O 1
ATOM 747 N N . GLU A 1 96 ? -0.235 23.046 10.844 1.00 79.94 96 GLU A N 1
ATOM 748 C CA . GLU A 1 96 ? 0.995 22.265 10.798 1.00 79.94 96 GLU A CA 1
ATOM 749 C C . GLU A 1 96 ? 0.791 20.947 10.050 1.00 79.94 96 GLU A C 1
ATOM 751 O O . GLU A 1 96 ? 1.544 20.655 9.127 1.00 79.94 96 GLU A O 1
ATOM 756 N N . ILE A 1 97 ? -0.301 20.233 10.337 1.00 78.31 97 ILE A N 1
ATOM 757 C CA . ILE A 1 97 ? -0.692 19.007 9.631 1.00 78.31 97 ILE A CA 1
ATOM 758 C C . ILE A 1 97 ? -0.860 19.276 8.134 1.00 78.31 97 ILE A C 1
ATOM 760 O O . ILE A 1 97 ? -0.387 18.490 7.318 1.00 78.31 97 ILE A O 1
ATOM 764 N N . GLU A 1 98 ? -1.488 20.391 7.747 1.00 84.38 98 GLU A N 1
ATOM 765 C CA . GLU A 1 98 ? -1.659 20.737 6.331 1.00 84.38 98 GLU A CA 1
ATOM 766 C C . GLU A 1 98 ? -0.315 21.032 5.643 1.00 84.38 98 GLU A C 1
ATOM 768 O O . GLU A 1 98 ? -0.090 20.606 4.508 1.00 84.38 98 GLU A O 1
ATOM 773 N N . ARG A 1 99 ? 0.617 21.704 6.336 1.00 80.25 99 ARG A N 1
ATOM 774 C CA . ARG A 1 99 ? 1.983 21.913 5.827 1.00 80.25 99 ARG A CA 1
ATOM 775 C C . ARG A 1 99 ? 2.730 20.590 5.681 1.00 80.25 99 ARG A C 1
ATOM 777 O O . ARG A 1 99 ? 3.261 20.330 4.605 1.00 80.25 99 ARG A O 1
ATOM 784 N N . ASN A 1 100 ? 2.705 19.735 6.699 1.00 75.31 100 ASN A N 1
ATOM 785 C CA . ASN A 1 100 ? 3.389 18.441 6.692 1.00 75.31 100 ASN A CA 1
ATOM 786 C C . ASN A 1 100 ? 2.781 17.497 5.650 1.00 75.31 100 ASN A C 1
ATOM 788 O O . ASN A 1 100 ? 3.501 16.782 4.961 1.00 75.31 100 ASN A O 1
ATOM 792 N N . ARG A 1 101 ? 1.461 17.553 5.450 1.00 78.56 101 ARG A N 1
ATOM 793 C CA . ARG A 1 101 ? 0.758 16.832 4.384 1.00 78.56 101 ARG A CA 1
ATOM 794 C C . ARG A 1 101 ? 1.199 17.297 3.000 1.00 78.56 101 ARG A C 1
ATOM 796 O O . ARG A 1 101 ? 1.420 16.455 2.132 1.00 78.56 101 ARG A O 1
ATOM 803 N N . ARG A 1 102 ? 1.326 18.608 2.779 1.00 75.50 102 ARG A N 1
ATOM 804 C CA . ARG A 1 102 ? 1.823 19.158 1.510 1.00 75.50 102 ARG A CA 1
ATOM 805 C C . ARG A 1 102 ? 3.278 18.755 1.267 1.00 75.50 102 ARG A C 1
ATOM 807 O O . ARG A 1 102 ? 3.597 18.269 0.190 1.00 75.50 102 ARG A O 1
ATOM 814 N N . LEU A 1 103 ? 4.126 18.855 2.287 1.00 67.44 103 LEU A N 1
ATOM 815 C CA . LEU A 1 103 ? 5.524 18.429 2.216 1.00 67.44 103 LEU A CA 1
ATOM 816 C C . LEU A 1 103 ? 5.654 16.918 1.978 1.00 67.44 103 LEU A C 1
ATOM 818 O O . LEU A 1 103 ? 6.493 16.508 1.186 1.00 67.44 103 LEU A O 1
ATOM 822 N N . ALA A 1 104 ? 4.801 16.079 2.569 1.00 64.44 104 ALA A N 1
ATOM 823 C CA . ALA A 1 104 ? 4.747 14.641 2.288 1.00 64.44 104 ALA A CA 1
ATOM 824 C C . ALA A 1 104 ? 4.318 14.328 0.840 1.00 64.44 104 ALA A C 1
ATOM 826 O O . ALA A 1 104 ? 4.805 13.370 0.243 1.00 64.44 104 ALA A O 1
ATOM 827 N N . GLN A 1 105 ? 3.425 15.132 0.253 1.00 66.75 105 GLN A N 1
ATOM 828 C CA . GLN A 1 105 ? 3.037 15.004 -1.157 1.00 66.75 105 GLN A CA 1
ATOM 829 C C . GLN A 1 105 ? 4.156 15.440 -2.109 1.00 66.75 105 GLN A C 1
ATOM 831 O O . GLN A 1 105 ? 4.371 14.781 -3.124 1.00 66.75 105 GLN A O 1
ATOM 836 N N . ASP A 1 106 ? 4.872 16.512 -1.767 1.00 62.62 106 ASP A N 1
ATOM 837 C CA . ASP A 1 106 ? 5.966 17.061 -2.574 1.00 62.62 106 ASP A CA 1
ATOM 838 C C . ASP A 1 106 ? 7.253 16.217 -2.442 1.00 62.62 106 ASP A C 1
ATOM 840 O O . ASP A 1 106 ? 8.001 16.062 -3.405 1.00 62.62 106 ASP A O 1
ATOM 844 N N . SER A 1 107 ? 7.489 15.617 -1.268 1.00 56.97 107 SER A N 1
ATOM 845 C CA . SER A 1 107 ? 8.643 14.750 -0.975 1.00 56.97 107 SER A CA 1
ATOM 846 C C . SER A 1 107 ? 8.464 13.297 -1.393 1.00 56.97 107 SER A C 1
ATOM 848 O O . SER A 1 107 ? 9.451 12.570 -1.362 1.00 56.97 107 SER A O 1
ATOM 850 N N . ALA A 1 108 ? 7.262 12.867 -1.794 1.00 52.38 108 ALA A N 1
ATOM 851 C CA . ALA A 1 108 ? 7.051 11.603 -2.488 1.00 52.38 108 ALA A CA 1
ATOM 852 C C . ALA A 1 108 ? 7.437 11.803 -3.960 1.00 52.38 108 ALA A C 1
ATOM 854 O O . ALA A 1 108 ? 6.583 12.169 -4.779 1.00 52.38 108 ALA A O 1
ATOM 855 N N . PRO A 1 109 ? 8.705 11.580 -4.356 1.00 52.38 109 PRO A N 1
ATOM 856 C CA . PRO A 1 109 ? 9.098 11.800 -5.722 1.00 52.38 109 PRO A CA 1
ATOM 857 C C . PRO A 1 109 ? 8.623 10.550 -6.452 1.00 52.38 109 PRO A C 1
ATOM 859 O O . PRO A 1 109 ? 9.289 9.515 -6.466 1.00 52.38 109 PRO A O 1
ATOM 862 N N . GLY A 1 110 ? 7.439 10.622 -7.059 1.00 52.69 110 GLY A N 1
ATOM 863 C CA . GLY A 1 110 ? 7.162 9.765 -8.199 1.00 52.69 110 GLY A CA 1
ATOM 864 C C . GLY A 1 110 ? 8.349 9.941 -9.133 1.00 52.69 110 GLY A C 1
ATOM 865 O O . GLY A 1 110 ? 8.576 11.058 -9.593 1.00 52.69 110 GLY A O 1
ATOM 866 N N . LEU A 1 111 ? 9.146 8.881 -9.288 1.00 52.75 111 LEU A N 1
ATOM 867 C CA . LEU A 1 111 ? 10.409 8.836 -10.016 1.00 52.75 111 LEU A CA 1
ATOM 868 C C . LEU A 1 111 ? 10.207 9.487 -11.395 1.00 52.75 111 LEU A C 1
ATOM 870 O O . LEU A 1 111 ? 9.799 8.837 -12.356 1.00 52.75 111 LEU A O 1
ATOM 874 N N . SER A 1 112 ? 10.402 10.802 -11.496 1.00 54.09 112 SER A N 1
ATOM 875 C CA . SER A 1 112 ? 10.120 11.552 -12.718 1.00 54.09 112 SER A CA 1
ATOM 876 C C . SER A 1 112 ? 11.359 11.507 -13.594 1.00 54.09 112 SER A C 1
ATOM 878 O O . SER A 1 112 ? 11.972 12.514 -13.939 1.00 54.09 112 SER A O 1
ATOM 880 N N . ILE A 1 113 ? 11.751 10.283 -13.945 1.00 60.53 113 ILE A N 1
ATOM 881 C CA . ILE A 1 113 ? 12.729 10.057 -14.995 1.00 60.53 113 ILE A CA 1
ATOM 882 C C . ILE A 1 113 ? 12.135 10.684 -16.257 1.00 60.53 113 ILE A C 1
ATOM 884 O O . ILE A 1 113 ? 11.075 10.277 -16.748 1.00 60.53 113 ILE A O 1
ATOM 888 N N . ARG A 1 114 ? 12.794 11.735 -16.748 1.00 58.75 114 ARG A N 1
ATOM 889 C CA . ARG A 1 114 ? 12.417 12.421 -17.984 1.00 58.75 114 ARG A CA 1
ATOM 890 C C . ARG A 1 114 ? 12.356 11.378 -19.103 1.00 58.75 114 ARG A C 1
ATOM 892 O O . ARG A 1 114 ? 13.365 10.765 -19.418 1.00 58.75 114 ARG A O 1
ATOM 899 N N . GLY A 1 115 ? 11.162 11.159 -19.657 1.00 60.16 115 GLY A N 1
ATOM 900 C CA . GLY A 1 115 ? 10.916 10.170 -20.713 1.00 60.16 115 GLY A CA 1
ATOM 901 C C . GLY A 1 115 ? 9.913 9.067 -20.357 1.00 60.16 115 GLY A C 1
ATOM 902 O O . GLY A 1 115 ? 9.355 8.468 -21.273 1.00 60.16 115 GLY A O 1
ATOM 903 N N . LEU A 1 116 ? 9.596 8.832 -19.074 1.00 53.03 116 LEU A N 1
ATOM 904 C CA . LEU A 1 116 ? 8.552 7.867 -18.711 1.00 53.03 116 LEU A CA 1
ATOM 905 C C . LEU A 1 116 ? 7.153 8.483 -18.848 1.00 53.03 116 LEU A C 1
ATOM 907 O O . LEU A 1 116 ? 6.777 9.439 -18.163 1.00 53.03 116 LEU A O 1
ATOM 911 N N . LYS A 1 117 ? 6.360 7.915 -19.759 1.00 61.88 117 LYS A N 1
ATOM 912 C CA . LYS A 1 117 ? 4.952 8.267 -19.956 1.00 61.88 117 LYS A CA 1
ATOM 913 C C . LYS A 1 117 ? 4.199 7.923 -18.669 1.00 61.88 117 LYS A C 1
ATOM 915 O O . LYS A 1 117 ? 4.237 6.777 -18.238 1.00 61.88 117 LYS A O 1
ATOM 920 N N . LYS A 1 118 ? 3.527 8.905 -18.054 1.00 61.25 118 LYS A N 1
ATOM 921 C CA . LYS A 1 118 ? 2.702 8.676 -16.856 1.00 61.25 118 LYS A CA 1
ATOM 922 C C . LYS A 1 118 ? 1.691 7.580 -17.172 1.00 61.25 118 LYS A C 1
ATOM 924 O O . LYS A 1 118 ? 0.800 7.786 -18.000 1.00 61.25 118 LYS A O 1
ATOM 929 N N . GLU A 1 119 ? 1.855 6.422 -16.547 1.00 53.59 119 GLU A N 1
ATOM 930 C CA . GLU A 1 119 ? 0.897 5.341 -16.690 1.00 53.59 119 GLU A CA 1
ATOM 931 C C . GLU A 1 119 ? -0.443 5.839 -16.139 1.00 53.59 119 GLU A C 1
ATOM 933 O O . GLU A 1 119 ? -0.515 6.418 -15.049 1.00 53.59 119 GLU A O 1
ATOM 938 N N . LYS A 1 120 ? -1.517 5.705 -16.924 1.00 54.31 120 LYS A N 1
ATOM 939 C CA . LYS A 1 120 ? -2.856 6.053 -16.447 1.00 54.31 120 LYS A CA 1
ATOM 940 C C . LYS A 1 120 ? -3.159 5.127 -15.277 1.00 54.31 120 LYS A C 1
ATOM 942 O O . LYS A 1 120 ? -3.353 3.934 -15.490 1.00 54.31 120 LYS A O 1
ATOM 947 N N . LYS A 1 121 ? -3.214 5.686 -14.064 1.00 47.81 121 LYS A N 1
ATOM 948 C CA . LYS A 1 121 ? -3.641 4.980 -12.853 1.00 47.81 121 LYS A CA 1
ATOM 949 C C . LYS A 1 121 ? -4.925 4.216 -13.188 1.00 47.81 121 LYS A C 1
ATOM 951 O O . LYS A 1 121 ? -5.930 4.844 -13.527 1.00 47.81 121 LYS A O 1
ATOM 956 N N . ARG A 1 122 ? -4.860 2.878 -13.193 1.00 55.91 122 ARG A N 1
ATOM 957 C CA . ARG A 1 122 ? -6.017 2.031 -13.504 1.00 55.91 122 ARG A CA 1
ATOM 958 C C . ARG A 1 122 ? -7.127 2.398 -12.523 1.00 55.91 122 ARG A C 1
ATOM 960 O O . ARG A 1 122 ? -6.963 2.261 -11.315 1.00 55.91 122 ARG A O 1
ATOM 967 N N . VAL A 1 123 ? -8.230 2.919 -13.050 1.00 57.94 123 VAL A N 1
ATOM 968 C CA . VAL A 1 123 ? -9.440 3.173 -12.271 1.00 57.94 123 VAL A CA 1
ATOM 969 C C . VAL A 1 123 ? -10.011 1.803 -11.919 1.00 57.94 123 VAL A C 1
ATOM 971 O O . VAL A 1 123 ? -10.446 1.060 -12.799 1.00 57.94 123 VAL A O 1
ATOM 974 N N . VAL A 1 124 ? -9.926 1.428 -10.645 1.00 60.06 124 VAL A N 1
ATOM 975 C CA . VAL A 1 124 ? -10.559 0.209 -10.139 1.00 60.06 124 VAL A CA 1
ATOM 976 C C . VAL A 1 124 ? -12.047 0.515 -10.018 1.00 60.06 124 VAL A C 1
ATOM 978 O O . VAL A 1 124 ? -12.468 1.259 -9.141 1.00 60.06 124 VAL A O 1
ATOM 981 N N . GLU A 1 125 ? -12.836 0.016 -10.964 1.00 66.12 125 GLU A N 1
ATOM 982 C CA . GLU A 1 125 ? -14.296 0.102 -10.904 1.00 66.12 125 GLU A CA 1
ATOM 983 C C . GLU A 1 125 ? -14.804 -0.798 -9.769 1.00 66.12 125 GLU A C 1
ATOM 985 O O . GLU A 1 125 ? -14.590 -2.009 -9.793 1.00 66.12 125 GLU A O 1
ATOM 990 N N . GLU A 1 126 ? -15.477 -0.195 -8.788 1.00 65.75 126 GLU A N 1
ATOM 991 C CA . GLU A 1 126 ? -15.901 -0.814 -7.518 1.00 65.75 126 GLU A CA 1
ATOM 992 C C . GLU A 1 126 ? -16.936 -1.946 -7.674 1.00 65.75 126 GLU A C 1
ATOM 994 O O . GLU A 1 126 ? -17.095 -2.764 -6.776 1.00 65.75 126 GLU A O 1
ATOM 999 N N . ASN A 1 127 ? -17.618 -2.032 -8.823 1.00 75.06 127 ASN A N 1
ATOM 1000 C CA . ASN A 1 127 ? -18.698 -2.995 -9.086 1.00 75.06 127 ASN A CA 1
ATOM 1001 C C . ASN A 1 127 ? -18.339 -4.009 -10.183 1.00 75.06 127 ASN A C 1
ATOM 1003 O O . ASN A 1 127 ? -19.139 -4.284 -11.080 1.00 75.06 127 ASN A O 1
ATOM 1007 N N .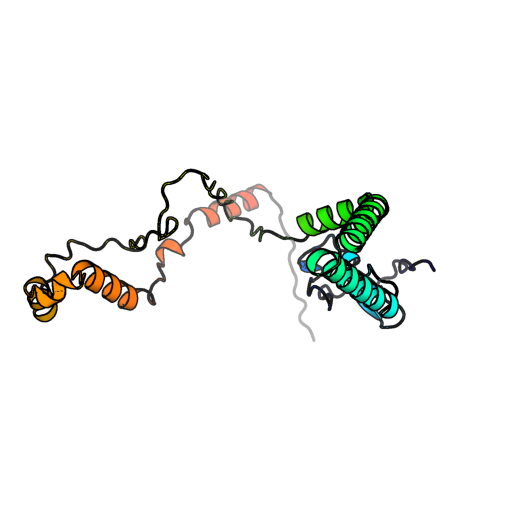 LYS A 1 128 ? -17.122 -4.554 -10.155 1.00 74.81 128 LYS A N 1
ATOM 1008 C CA . LYS A 1 128 ? -16.779 -5.715 -10.987 1.00 74.81 128 LYS A CA 1
ATOM 1009 C C . LYS A 1 128 ? -17.205 -7.006 -10.287 1.00 74.81 128 LYS A C 1
ATOM 1011 O O . LYS A 1 128 ? -17.053 -7.094 -9.068 1.00 74.81 128 LYS A O 1
ATOM 1016 N N . PRO A 1 129 ? -17.720 -8.009 -11.025 1.00 84.62 129 PRO A N 1
ATOM 1017 C CA . PRO A 1 129 ? -17.872 -9.355 -10.488 1.00 84.62 129 PRO A CA 1
ATOM 1018 C C . PRO A 1 129 ? -16.558 -9.798 -9.848 1.00 84.62 129 PRO A C 1
ATOM 1020 O O . PRO A 1 129 ? -15.493 -9.547 -10.414 1.00 84.62 129 PRO A O 1
ATOM 1023 N N . TYR A 1 130 ? -16.645 -10.405 -8.663 1.00 82.69 130 TYR A N 1
ATOM 1024 C CA . TYR A 1 130 ? -15.473 -10.866 -7.927 1.00 82.69 130 TYR A CA 1
ATOM 1025 C C . TYR A 1 130 ? -14.627 -11.775 -8.823 1.00 82.69 130 TYR A C 1
ATOM 1027 O O . TYR A 1 130 ? -15.067 -12.854 -9.220 1.00 82.69 130 TYR A O 1
ATOM 1035 N N . ASP A 1 131 ? -13.431 -11.298 -9.153 1.00 81.31 131 ASP A N 1
ATOM 1036 C CA . ASP A 1 131 ? -12.424 -12.036 -9.898 1.00 81.31 131 ASP A CA 1
ATOM 1037 C C . ASP A 1 131 ? -11.399 -12.580 -8.890 1.00 81.31 131 ASP A C 1
ATOM 1039 O O . ASP A 1 131 ? -10.683 -11.776 -8.282 1.00 81.31 131 ASP A O 1
ATOM 1043 N N . PRO A 1 132 ? -11.298 -13.912 -8.702 1.00 81.25 132 PRO A N 1
ATOM 1044 C CA . PRO A 1 132 ? -10.335 -14.538 -7.793 1.00 81.25 132 PRO A CA 1
ATOM 1045 C C . PRO A 1 132 ? -8.879 -14.140 -8.059 1.00 81.25 132 PRO A C 1
ATOM 1047 O O . PRO A 1 132 ? -8.040 -14.250 -7.167 1.00 81.25 132 PRO A O 1
ATOM 1050 N N . PHE A 1 133 ? -8.583 -13.673 -9.273 1.00 73.81 133 PHE A N 1
ATOM 1051 C CA . PHE A 1 133 ? -7.251 -13.262 -9.697 1.00 73.81 133 PHE A CA 1
ATOM 1052 C C . PHE A 1 133 ? -7.098 -11.740 -9.809 1.00 73.81 133 PHE A C 1
ATOM 1054 O O . PHE A 1 133 ? -6.018 -11.263 -10.146 1.00 73.81 133 PHE A O 1
ATOM 1061 N N . GLY A 1 134 ? -8.138 -10.950 -9.511 1.00 75.69 134 GLY A N 1
ATOM 1062 C CA . GLY A 1 134 ? -8.050 -9.486 -9.449 1.00 75.69 134 GLY A CA 1
ATOM 1063 C C . GLY A 1 134 ? -7.584 -8.819 -10.750 1.00 75.69 134 GLY A C 1
ATOM 1064 O O . GLY A 1 134 ? -6.889 -7.803 -10.712 1.00 75.69 134 GLY A O 1
ATOM 1065 N N . GLY A 1 135 ? -7.925 -9.390 -11.906 1.00 70.19 135 GLY A N 1
ATOM 1066 C CA . GLY A 1 135 ? -7.468 -8.938 -13.217 1.00 70.19 135 GLY A CA 1
ATOM 1067 C C . GLY A 1 135 ? -6.044 -9.371 -13.571 1.00 70.19 135 GLY A C 1
ATOM 1068 O O . GLY A 1 135 ? -5.485 -8.842 -14.538 1.00 70.19 135 GLY A O 1
ATOM 1069 N N . LEU A 1 136 ? -5.445 -10.299 -12.814 1.00 68.94 136 LEU A N 1
ATOM 1070 C CA . LEU A 1 136 ? -4.184 -10.937 -13.173 1.00 68.94 136 LEU A CA 1
ATOM 1071 C C . LEU A 1 136 ? -4.410 -11.869 -14.368 1.00 68.94 136 LEU A C 1
ATOM 1073 O O . LEU A 1 136 ? -4.997 -12.945 -14.271 1.00 68.94 136 LEU A O 1
ATOM 1077 N N . ARG A 1 137 ? -3.916 -11.410 -15.508 1.00 61.06 137 ARG A N 1
ATOM 1078 C CA . ARG A 1 137 ? -3.782 -12.148 -16.757 1.00 61.06 137 ARG A CA 1
ATOM 1079 C C . ARG A 1 137 ? -2.528 -13.020 -16.644 1.00 61.06 137 ARG A C 1
ATOM 1081 O O . ARG A 1 137 ? -1.416 -12.501 -16.661 1.00 61.06 137 ARG A O 1
ATOM 1088 N N . LEU A 1 138 ? -2.706 -14.321 -16.404 1.00 67.62 138 LEU A N 1
ATOM 1089 C CA . LEU A 1 138 ? -1.603 -15.299 -16.413 1.00 67.62 138 LEU A CA 1
ATOM 1090 C C . LEU A 1 138 ? -1.180 -15.672 -17.844 1.00 67.62 138 LEU A C 1
ATOM 1092 O O . LEU A 1 138 ? -0.199 -16.391 -18.031 1.00 67.62 138 LEU A O 1
ATOM 1096 N N . ASP A 1 139 ? -1.927 -15.204 -18.843 1.00 61.62 139 ASP A N 1
ATOM 1097 C CA . ASP A 1 139 ? -1.598 -15.316 -20.253 1.00 61.62 139 ASP A CA 1
ATOM 1098 C C . ASP A 1 139 ? -0.297 -14.583 -20.587 1.00 61.62 139 ASP A C 1
ATOM 1100 O O . ASP A 1 139 ? 0.055 -13.528 -20.060 1.00 61.62 139 ASP A O 1
ATOM 1104 N N . MET A 1 140 ? 0.467 -15.220 -21.462 1.00 64.56 140 MET A N 1
ATOM 1105 C CA . MET A 1 140 ? 1.844 -14.867 -21.736 1.00 64.56 140 MET A CA 1
ATOM 1106 C C . MET A 1 140 ? 1.929 -13.817 -22.840 1.00 64.56 140 MET A C 1
ATOM 1108 O O . MET A 1 140 ? 1.829 -14.139 -24.016 1.00 64.56 140 MET A O 1
ATOM 1112 N N . GLU A 1 141 ? 2.141 -12.555 -22.468 1.00 66.50 141 GLU A N 1
ATOM 1113 C CA . GLU A 1 141 ? 2.164 -11.437 -23.430 1.00 66.50 141 GLU A CA 1
ATOM 1114 C C . GLU A 1 141 ? 3.521 -11.235 -24.132 1.00 66.50 141 GLU A C 1
ATOM 1116 O O . GLU A 1 141 ? 3.603 -10.536 -25.138 1.00 66.50 141 GLU A O 1
ATOM 1121 N N . ARG A 1 142 ? 4.608 -11.826 -23.613 1.00 67.12 142 ARG A N 1
ATOM 1122 C CA . ARG A 1 142 ? 5.977 -11.551 -24.098 1.00 67.12 142 ARG A CA 1
ATOM 1123 C C . ARG A 1 142 ? 6.357 -12.278 -25.387 1.00 67.12 142 ARG A C 1
ATOM 1125 O O . ARG A 1 142 ? 7.284 -11.849 -26.063 1.00 67.12 142 ARG A O 1
ATOM 1132 N N . TYR A 1 143 ? 5.686 -13.375 -25.721 1.00 68.88 143 TYR A N 1
ATOM 1133 C CA . TYR A 1 143 ? 5.926 -14.104 -26.960 1.00 68.88 143 TYR A CA 1
ATOM 1134 C C . TYR A 1 143 ? 4.665 -14.845 -27.397 1.00 68.88 143 TYR A C 1
ATOM 1136 O O . TYR A 1 143 ? 3.910 -15.352 -26.571 1.00 68.88 143 TYR A O 1
ATOM 1144 N N . ALA A 1 144 ? 4.448 -14.916 -28.709 1.00 72.31 144 ALA A N 1
ATOM 1145 C CA . ALA A 1 144 ? 3.365 -15.698 -29.280 1.00 72.31 144 ALA A CA 1
ATOM 1146 C C . ALA A 1 144 ? 3.827 -17.149 -29.438 1.00 72.31 144 ALA A C 1
ATOM 1148 O O . ALA A 1 144 ? 4.749 -17.435 -30.204 1.00 72.31 144 ALA A O 1
ATOM 1149 N N . LEU A 1 145 ? 3.192 -18.067 -28.713 1.00 74.44 145 LEU A N 1
ATOM 1150 C CA . LEU A 1 145 ? 3.329 -19.490 -28.993 1.00 74.44 145 LEU A CA 1
ATOM 1151 C C . LEU A 1 145 ? 2.472 -19.839 -30.209 1.00 74.44 145 LEU A C 1
ATOM 1153 O O . LEU A 1 145 ? 1.328 -19.399 -30.324 1.00 74.44 145 LEU A O 1
ATOM 1157 N N . GLY A 1 146 ? 3.044 -20.617 -31.127 1.00 80.06 146 GLY A N 1
ATOM 1158 C CA . GLY A 1 146 ? 2.265 -21.262 -32.179 1.00 80.06 146 GLY A CA 1
ATOM 1159 C C . GLY A 1 146 ? 1.308 -22.316 -31.603 1.00 80.06 146 GLY A C 1
ATOM 1160 O O . GLY A 1 146 ? 1.304 -22.547 -30.392 1.00 80.06 146 GLY A O 1
ATOM 1161 N N . PRO A 1 147 ? 0.515 -22.983 -32.455 1.00 81.94 147 PRO A N 1
ATOM 1162 C CA . PRO A 1 147 ? -0.387 -24.050 -32.030 1.00 81.94 147 PRO A CA 1
ATOM 1163 C C . PRO A 1 147 ? 0.369 -25.155 -31.266 1.00 81.94 147 PRO A C 1
ATOM 1165 O O . PRO A 1 147 ? 1.212 -25.867 -31.814 1.00 81.94 147 PRO A O 1
ATOM 1168 N N . LEU A 1 148 ? 0.113 -25.264 -29.959 1.00 78.56 148 LEU A N 1
ATOM 1169 C CA . LEU A 1 148 ? 0.794 -26.199 -29.047 1.00 78.56 148 LEU A CA 1
ATOM 1170 C C . LEU A 1 148 ? 0.278 -27.640 -29.177 1.00 78.56 148 LEU A C 1
ATOM 1172 O O . LEU A 1 148 ? 0.821 -28.570 -28.581 1.00 78.56 148 LEU A O 1
ATOM 1176 N N . ASP A 1 149 ? -0.798 -27.842 -29.925 1.00 79.50 149 ASP A N 1
ATOM 1177 C CA . ASP A 1 149 ? -1.351 -29.136 -30.307 1.00 79.50 149 ASP A CA 1
ATOM 1178 C C . ASP A 1 149 ? -0.517 -29.857 -31.369 1.00 79.50 149 ASP A C 1
ATOM 1180 O O . ASP A 1 149 ? -0.480 -31.087 -31.369 1.00 79.50 149 ASP A O 1
ATOM 1184 N N . GLU A 1 150 ? 0.204 -29.116 -32.210 1.00 84.56 150 GLU A N 1
ATOM 1185 C CA . GLU A 1 150 ? 1.111 -29.686 -33.209 1.00 84.56 150 GLU A CA 1
ATOM 1186 C C . GLU A 1 150 ? 2.430 -30.188 -32.590 1.00 84.56 150 GLU A C 1
ATOM 1188 O O . GLU A 1 150 ? 3.095 -31.075 -33.135 1.00 84.56 150 GLU A O 1
ATOM 1193 N N . TYR A 1 151 ? 2.809 -29.670 -31.416 1.00 84.12 151 TYR A N 1
ATOM 1194 C CA . TYR A 1 151 ? 4.030 -30.083 -30.734 1.00 84.12 151 TYR A CA 1
ATOM 1195 C C . TYR A 1 151 ? 3.897 -31.492 -30.144 1.00 84.12 151 TYR A C 1
ATOM 1197 O O . TYR A 1 151 ? 3.268 -31.710 -29.106 1.00 84.12 151 TYR A O 1
ATOM 1205 N N . ARG A 1 152 ? 4.539 -32.458 -30.806 1.00 85.69 152 ARG A N 1
ATOM 1206 C CA . ARG A 1 152 ? 4.447 -33.875 -30.461 1.00 85.69 152 ARG A CA 1
ATOM 1207 C C . ARG A 1 152 ? 5.516 -34.282 -29.454 1.00 85.69 152 ARG A C 1
ATOM 1209 O O . ARG A 1 152 ? 6.705 -34.314 -29.771 1.00 85.69 152 ARG A O 1
ATOM 1216 N N . ASN A 1 153 ? 5.088 -34.669 -28.258 1.00 88.62 153 ASN A N 1
ATOM 1217 C CA . ASN A 1 153 ? 5.955 -35.259 -27.244 1.00 88.62 153 ASN A CA 1
ATOM 1218 C C . ASN A 1 153 ? 5.249 -36.477 -26.632 1.00 88.62 153 ASN A C 1
ATOM 1220 O O . ASN A 1 153 ? 4.164 -36.302 -26.084 1.00 88.62 153 ASN A O 1
ATOM 1224 N N . PRO A 1 154 ? 5.856 -37.681 -26.645 1.00 91.81 154 PRO A N 1
ATOM 1225 C CA . PRO A 1 154 ? 5.218 -38.900 -26.144 1.00 91.81 154 PRO A CA 1
ATOM 1226 C C . PRO A 1 154 ? 4.645 -38.780 -24.727 1.00 91.81 154 PRO A C 1
ATOM 1228 O O . PRO A 1 154 ? 3.543 -39.250 -24.471 1.00 91.81 154 PRO A O 1
ATOM 1231 N N . TRP A 1 155 ? 5.352 -38.118 -23.808 1.00 89.25 155 TRP A N 1
ATOM 1232 C CA . TRP A 1 155 ? 4.903 -37.980 -22.419 1.00 89.25 155 TRP A CA 1
ATOM 1233 C C . TRP A 1 155 ? 3.730 -37.010 -22.278 1.00 89.25 155 TRP A C 1
ATOM 1235 O O . TRP A 1 155 ? 2.815 -37.255 -21.494 1.00 89.25 155 TRP A O 1
ATOM 1245 N N . VAL A 1 156 ? 3.732 -35.932 -23.064 1.00 90.56 156 VAL A N 1
ATOM 1246 C CA . VAL A 1 156 ? 2.642 -34.946 -23.082 1.00 90.56 156 VAL A CA 1
ATOM 1247 C C . VAL A 1 156 ? 1.420 -35.521 -23.802 1.00 90.56 156 VAL A C 1
ATOM 1249 O O . VAL A 1 156 ? 0.299 -35.369 -23.328 1.00 90.56 156 VAL A O 1
ATOM 1252 N N . ASP A 1 157 ? 1.626 -36.243 -24.902 1.00 89.94 157 ASP A N 1
ATOM 1253 C CA . ASP A 1 157 ? 0.577 -36.924 -25.665 1.00 89.94 157 ASP A CA 1
ATOM 1254 C C . ASP A 1 157 ? -0.117 -38.006 -24.831 1.00 89.94 157 ASP A C 1
ATOM 1256 O O . ASP A 1 157 ? -1.335 -38.180 -24.915 1.00 89.94 157 ASP A O 1
ATOM 1260 N N . ASP A 1 158 ? 0.644 -38.730 -24.010 1.00 90.88 158 ASP A N 1
ATOM 1261 C CA . ASP A 1 158 ? 0.101 -39.714 -23.077 1.00 90.88 158 ASP A CA 1
ATOM 1262 C C . ASP A 1 158 ? -0.687 -39.044 -21.947 1.00 90.88 158 ASP A C 1
ATOM 1264 O O . ASP A 1 158 ? -1.749 -39.538 -21.565 1.00 90.88 158 ASP A O 1
ATOM 1268 N N . ALA A 1 159 ? -0.215 -37.900 -21.440 1.00 89.50 159 ALA A N 1
ATOM 1269 C CA . ALA A 1 159 ? -0.932 -37.119 -20.435 1.00 89.50 159 ALA A CA 1
ATOM 1270 C C . ALA A 1 159 ? -2.253 -36.544 -20.975 1.00 89.50 159 ALA A C 1
ATOM 1272 O O . ALA A 1 159 ? -3.246 -36.536 -20.253 1.00 89.50 159 ALA A O 1
ATOM 1273 N N . ARG A 1 160 ? -2.307 -36.155 -22.259 1.00 89.12 160 ARG A N 1
ATOM 1274 C CA . ARG A 1 160 ? -3.544 -35.703 -22.929 1.00 89.12 160 ARG A CA 1
ATOM 1275 C C . ARG A 1 160 ? -4.621 -36.790 -23.007 1.00 89.12 160 ARG A C 1
ATOM 1277 O O . ARG A 1 160 ? -5.801 -36.467 -23.067 1.00 89.12 160 ARG A O 1
ATOM 1284 N N . LYS A 1 161 ? -4.233 -38.069 -23.058 1.00 90.31 161 LYS A N 1
ATOM 1285 C CA . LYS A 1 161 ? -5.160 -39.205 -23.234 1.00 90.31 161 LYS A CA 1
ATOM 1286 C C . LYS A 1 161 ? -5.650 -39.805 -21.919 1.00 90.31 161 LYS A C 1
ATOM 1288 O O . LYS A 1 161 ? -6.666 -40.495 -21.914 1.00 90.31 161 LYS A O 1
ATOM 1293 N N . LYS A 1 162 ? -4.902 -39.623 -20.829 1.00 91.94 162 LYS A N 1
ATOM 1294 C CA . LYS A 1 162 ? -5.201 -40.234 -19.530 1.00 91.94 162 LYS A CA 1
ATOM 1295 C C . LYS A 1 162 ? -6.172 -39.362 -18.744 1.00 91.94 162 LYS A C 1
ATOM 1297 O O . LYS A 1 162 ? -5.790 -38.318 -18.222 1.00 91.94 162 LYS A O 1
ATOM 1302 N N . ASP A 1 163 ? -7.399 -39.848 -18.603 1.00 90.38 163 ASP A N 1
ATOM 1303 C CA . ASP A 1 163 ? -8.472 -39.140 -17.898 1.00 90.38 163 ASP A CA 1
ATOM 1304 C C . ASP A 1 163 ? -8.126 -38.879 -16.420 1.00 90.38 163 ASP A C 1
ATOM 1306 O O . ASP A 1 163 ? -8.408 -37.811 -15.893 1.00 90.38 163 ASP A O 1
ATOM 1310 N N . GLU A 1 164 ? -7.381 -39.788 -15.781 1.00 90.38 164 GLU A N 1
ATOM 1311 C CA . GLU A 1 164 ? -6.869 -39.621 -14.409 1.00 90.38 164 GLU A CA 1
ATOM 1312 C C . GLU A 1 164 ? -6.047 -38.334 -14.215 1.00 90.38 164 GLU A C 1
ATOM 1314 O O . GLU A 1 164 ? -6.054 -37.745 -13.137 1.00 90.38 164 GLU A O 1
ATOM 1319 N N . ILE A 1 165 ? -5.337 -37.895 -15.258 1.00 86.31 165 ILE A N 1
ATOM 1320 C CA . ILE A 1 165 ? -4.482 -36.705 -15.229 1.00 86.31 165 ILE A CA 1
ATOM 1321 C C . ILE A 1 165 ? -5.312 -35.462 -15.580 1.00 86.31 165 ILE A C 1
ATOM 1323 O O . ILE A 1 165 ? -5.208 -34.435 -14.908 1.00 86.31 165 ILE A O 1
ATOM 1327 N N . VAL A 1 166 ? -6.188 -35.569 -16.582 1.00 88.44 166 VAL A N 1
ATOM 1328 C CA . VAL A 1 166 ? -7.039 -34.466 -17.060 1.00 88.44 166 VAL A CA 1
ATOM 1329 C C . VAL A 1 166 ? -8.095 -34.063 -16.025 1.00 88.44 166 VAL A C 1
ATOM 1331 O O . VAL A 1 166 ? -8.288 -32.872 -15.787 1.00 88.44 166 VAL A O 1
ATOM 1334 N N . VAL A 1 167 ? -8.731 -35.026 -15.348 1.00 89.06 167 VAL A N 1
ATOM 1335 C CA . VAL A 1 167 ? -9.737 -34.770 -14.296 1.00 89.06 167 VAL A CA 1
ATOM 1336 C C . VAL A 1 167 ? -9.141 -33.984 -13.121 1.00 89.06 167 VAL A C 1
ATOM 1338 O O . VAL A 1 167 ? -9.846 -33.218 -12.467 1.00 89.06 167 VAL A O 1
ATOM 1341 N N . GLY A 1 168 ? -7.829 -34.101 -12.892 1.00 86.50 168 GLY A N 1
ATOM 1342 C CA . GLY A 1 168 ? -7.084 -33.297 -11.918 1.00 86.50 168 GLY A CA 1
ATOM 1343 C C . GLY A 1 168 ? -6.843 -31.839 -12.334 1.00 86.50 168 GLY A C 1
ATOM 1344 O O . GLY A 1 168 ? -6.165 -31.114 -11.610 1.00 86.50 168 GLY A O 1
ATOM 1345 N N . GLY A 1 169 ? -7.360 -31.406 -13.489 1.00 85.56 169 GLY A N 1
ATOM 1346 C CA . GLY A 1 169 ? -7.170 -30.056 -14.021 1.00 85.56 169 GLY A CA 1
ATOM 1347 C C . GLY A 1 169 ? -5.833 -29.854 -14.736 1.00 85.56 169 GLY A C 1
ATOM 1348 O O . GLY A 1 169 ? -5.439 -28.717 -14.985 1.00 85.56 169 GLY A O 1
ATOM 1349 N N . TYR A 1 170 ? -5.112 -30.930 -15.067 1.00 87.81 170 TYR A N 1
ATOM 1350 C CA . TYR A 1 170 ? -3.881 -30.824 -15.844 1.00 87.81 170 TYR A CA 1
ATOM 1351 C C . TYR A 1 170 ? -4.185 -30.426 -17.294 1.00 87.81 170 TYR A C 1
ATOM 1353 O O . TYR A 1 170 ? -4.899 -31.133 -18.007 1.00 87.81 170 TYR A O 1
ATOM 1361 N N . SER A 1 171 ? -3.573 -29.332 -17.752 1.00 87.88 171 SER A N 1
ATOM 1362 C CA . SER A 1 171 ? -3.586 -28.906 -19.152 1.00 87.88 171 SER A CA 1
ATOM 1363 C C . SER A 1 171 ? -2.190 -29.024 -19.763 1.00 87.88 171 SER A C 1
ATOM 1365 O O . SER A 1 171 ? -1.226 -28.418 -19.290 1.00 87.88 171 SER A O 1
ATOM 1367 N N . ALA A 1 172 ? -2.083 -29.791 -20.852 1.00 88.44 172 ALA A N 1
ATOM 1368 C CA . ALA A 1 172 ? -0.845 -29.933 -21.618 1.00 88.44 172 ALA A CA 1
ATOM 1369 C C . ALA A 1 172 ? -0.368 -28.593 -22.207 1.00 88.44 172 ALA A C 1
ATOM 1371 O O . ALA A 1 172 ? 0.834 -28.355 -22.310 1.00 88.44 172 ALA A O 1
ATOM 1372 N N . GLU A 1 173 ? -1.307 -27.720 -22.569 1.00 86.69 173 GLU A N 1
ATOM 1373 C CA . GLU A 1 173 ? -1.022 -26.398 -23.123 1.00 86.69 173 GLU A CA 1
ATOM 1374 C C . GLU A 1 173 ? -0.380 -25.485 -22.073 1.00 86.69 173 GLU A C 1
ATOM 1376 O O . GLU A 1 173 ? 0.659 -24.878 -22.328 1.00 86.69 173 GLU A O 1
ATOM 1381 N N . GLU A 1 174 ? -0.927 -25.471 -20.853 1.00 85.50 174 GLU A N 1
ATOM 1382 C CA . GLU A 1 174 ? -0.348 -24.706 -19.747 1.00 85.50 174 GLU A CA 1
ATOM 1383 C C . GLU A 1 174 ? 1.042 -25.212 -19.359 1.00 85.50 174 GLU A C 1
ATOM 1385 O O . GLU A 1 174 ? 1.941 -24.412 -19.099 1.00 85.50 174 GLU A O 1
ATOM 1390 N N . TYR A 1 175 ? 1.234 -26.535 -19.325 1.00 87.00 175 TYR A N 1
ATOM 1391 C CA . TYR A 1 175 ? 2.534 -27.135 -19.028 1.00 87.00 175 TYR A CA 1
ATOM 1392 C C . TYR A 1 175 ? 3.597 -26.699 -20.043 1.00 87.00 175 TYR A C 1
ATOM 1394 O O . TYR A 1 175 ? 4.675 -26.251 -19.651 1.00 87.00 175 TYR A O 1
ATOM 1402 N N . LEU A 1 176 ? 3.283 -26.781 -21.340 1.00 87.25 176 LEU A N 1
ATOM 1403 C CA . LEU A 1 176 ? 4.197 -26.363 -22.400 1.00 87.25 176 LEU A CA 1
ATOM 1404 C C . LEU A 1 176 ? 4.453 -24.852 -22.361 1.00 87.25 176 LEU A C 1
ATOM 1406 O O . LEU A 1 176 ? 5.603 -24.435 -22.483 1.00 87.25 176 LEU A O 1
ATOM 1410 N N . GLY A 1 177 ? 3.424 -24.038 -22.114 1.00 83.31 177 GLY A N 1
ATOM 1411 C CA . GLY A 1 177 ? 3.577 -22.594 -21.941 1.00 83.31 177 GLY A CA 1
ATOM 1412 C C . GLY A 1 177 ? 4.521 -22.239 -20.789 1.00 83.31 177 GLY A C 1
ATOM 1413 O O . GLY A 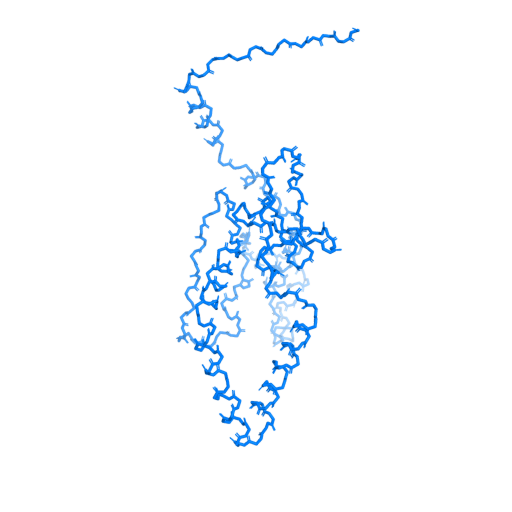1 177 ? 5.449 -21.451 -20.963 1.00 83.31 177 GLY A O 1
ATOM 1414 N N . ARG A 1 178 ? 4.360 -22.874 -19.622 1.00 83.62 178 ARG A N 1
ATOM 1415 C CA . ARG A 1 178 ? 5.247 -22.655 -18.466 1.00 83.62 178 ARG A CA 1
ATOM 1416 C C . ARG A 1 178 ? 6.674 -23.134 -18.721 1.00 83.62 178 ARG A C 1
ATOM 1418 O O . ARG A 1 178 ? 7.609 -22.422 -18.376 1.00 83.62 178 ARG A O 1
ATOM 1425 N N . ALA A 1 179 ? 6.848 -24.294 -19.354 1.00 85.50 179 ALA A N 1
ATOM 1426 C CA . ALA A 1 179 ? 8.168 -24.829 -19.683 1.00 85.50 179 ALA A CA 1
ATOM 1427 C C . ALA A 1 179 ? 8.925 -23.923 -20.666 1.00 85.50 179 ALA A C 1
ATOM 1429 O O . ALA A 1 179 ? 10.114 -23.664 -20.487 1.00 85.50 179 ALA A O 1
ATOM 1430 N N . MET A 1 180 ? 8.232 -23.399 -21.681 1.00 79.12 180 MET A N 1
ATOM 1431 C CA . MET A 1 180 ? 8.812 -22.411 -22.591 1.00 79.12 180 MET A CA 1
ATOM 1432 C C . MET A 1 180 ? 9.122 -21.106 -21.857 1.00 79.12 180 MET A C 1
ATOM 1434 O O . MET A 1 180 ? 10.170 -20.507 -22.089 1.00 79.12 180 MET A O 1
ATOM 1438 N N . PHE A 1 181 ? 8.268 -20.684 -20.920 1.00 77.69 181 PHE A N 1
ATOM 1439 C CA . PHE A 1 181 ? 8.522 -19.474 -20.149 1.00 77.69 181 PHE A CA 1
ATOM 1440 C C . PHE A 1 181 ? 9.785 -19.630 -19.323 1.00 77.69 181 PHE A C 1
ATOM 1442 O O . PHE A 1 181 ? 10.671 -18.803 -19.441 1.00 77.69 181 PHE A O 1
ATOM 1449 N N . GLU A 1 182 ? 9.916 -20.696 -18.545 1.00 81.19 182 GLU A N 1
ATOM 1450 C CA . GLU A 1 182 ? 11.094 -20.922 -17.713 1.00 81.19 182 GLU A CA 1
ATOM 1451 C C . GLU A 1 182 ? 12.373 -21.004 -18.557 1.00 81.19 182 GLU A C 1
ATOM 1453 O O . GLU A 1 182 ? 13.348 -20.317 -18.251 1.00 81.19 182 GLU A O 1
ATOM 1458 N N . ALA A 1 183 ? 12.330 -21.731 -19.680 1.00 82.12 183 ALA A N 1
ATOM 1459 C CA . ALA A 1 183 ? 13.464 -21.871 -20.591 1.00 82.12 183 ALA A CA 1
ATOM 1460 C C . ALA A 1 183 ? 13.939 -20.531 -21.183 1.00 82.12 183 ALA A C 1
ATOM 1462 O O . ALA A 1 183 ? 15.142 -20.320 -21.335 1.00 82.12 183 ALA A O 1
ATOM 1463 N N . PHE A 1 184 ? 13.012 -19.623 -21.510 1.00 73.62 184 PHE A N 1
ATOM 1464 C CA . PHE A 1 184 ? 13.324 -18.364 -22.199 1.00 73.62 184 PHE A CA 1
ATOM 1465 C C . PHE A 1 184 ? 13.226 -17.106 -21.321 1.00 73.62 184 PHE A C 1
ATOM 1467 O O . PHE A 1 184 ? 13.677 -16.038 -21.729 1.00 73.62 184 PHE A O 1
ATOM 1474 N N . SER A 1 185 ? 12.713 -17.203 -20.094 1.00 70.88 185 SER A N 1
ATOM 1475 C CA . SER A 1 185 ? 12.530 -16.074 -19.165 1.00 70.88 185 SER A CA 1
ATOM 1476 C C . SER A 1 185 ? 13.843 -15.447 -18.691 1.00 70.88 185 SER A C 1
ATOM 1478 O O . SER A 1 185 ? 13.836 -14.310 -18.226 1.00 70.88 185 SER A O 1
ATOM 1480 N N . GLY A 1 186 ? 14.967 -16.153 -18.848 1.00 64.44 186 GLY A N 1
ATOM 1481 C CA . GLY A 1 186 ? 16.321 -15.646 -18.601 1.00 64.44 186 GLY A CA 1
ATOM 1482 C C . GLY A 1 186 ? 17.037 -15.107 -19.845 1.00 64.44 186 GLY A C 1
ATOM 1483 O O . GLY A 1 186 ? 18.123 -14.552 -19.722 1.00 64.44 186 GLY A O 1
ATOM 1484 N N . LEU A 1 187 ? 16.446 -15.256 -21.037 1.00 63.22 187 LEU A N 1
ATOM 1485 C CA . LEU A 1 187 ? 16.991 -14.803 -22.326 1.00 63.22 187 LEU A CA 1
ATOM 1486 C C . LEU A 1 187 ? 16.330 -13.501 -22.818 1.00 63.22 187 LEU A C 1
ATOM 1488 O O . LEU A 1 187 ? 16.521 -13.112 -23.966 1.00 63.22 187 LEU A O 1
ATOM 1492 N N . ALA A 1 188 ? 15.558 -12.827 -21.959 1.00 54.16 188 ALA A N 1
ATOM 1493 C CA . ALA A 1 188 ? 14.734 -11.658 -22.274 1.00 54.16 188 ALA A CA 1
ATOM 1494 C C . ALA A 1 188 ? 15.536 -10.352 -22.497 1.00 54.16 188 ALA A C 1
ATOM 1496 O O . ALA A 1 188 ? 15.180 -9.303 -21.968 1.00 54.16 188 ALA A O 1
ATOM 1497 N N . VAL A 1 189 ? 16.618 -10.411 -23.279 1.00 57.28 189 VAL A N 1
ATOM 1498 C CA . VAL A 1 189 ? 17.303 -9.245 -23.852 1.00 57.28 189 VAL A CA 1
ATOM 1499 C C . VAL A 1 189 ? 16.932 -9.187 -25.331 1.00 57.28 189 VAL A C 1
ATOM 1501 O O . VAL A 1 189 ? 17.556 -9.830 -26.177 1.00 57.28 189 VAL A O 1
ATOM 1504 N N . PHE A 1 190 ? 15.881 -8.435 -25.649 1.00 63.53 190 PHE A N 1
ATOM 1505 C CA . PHE A 1 190 ? 15.518 -8.145 -27.031 1.00 63.53 190 PHE A CA 1
ATOM 1506 C C . PHE A 1 190 ? 16.331 -6.934 -27.491 1.00 63.53 190 PHE A C 1
ATOM 1508 O O . PHE A 1 190 ? 15.994 -5.793 -27.192 1.00 63.53 190 PHE A O 1
ATOM 1515 N N . ILE A 1 191 ? 17.424 -7.184 -28.215 1.00 58.94 191 ILE A N 1
ATOM 1516 C CA . ILE A 1 191 ? 18.328 -6.133 -28.725 1.00 58.94 191 ILE A CA 1
ATOM 1517 C C . ILE A 1 191 ? 17.567 -5.092 -29.572 1.00 58.94 191 ILE A C 1
ATOM 1519 O O . ILE A 1 191 ? 17.949 -3.923 -29.601 1.00 58.94 191 ILE A O 1
ATOM 1523 N N . ASP A 1 192 ? 16.475 -5.496 -30.228 1.00 61.25 192 ASP A N 1
ATOM 1524 C CA . ASP A 1 192 ? 15.608 -4.588 -30.990 1.00 61.25 192 ASP A CA 1
ATOM 1525 C C . ASP A 1 192 ? 14.773 -3.642 -30.108 1.00 61.25 192 ASP A C 1
ATOM 1527 O O . ASP A 1 192 ? 14.488 -2.531 -30.546 1.00 61.25 192 ASP A O 1
ATOM 1531 N N . ASP A 1 193 ? 14.444 -4.023 -28.869 1.00 62.69 193 ASP A N 1
ATOM 1532 C CA . ASP A 1 193 ? 13.772 -3.134 -27.908 1.00 62.69 193 ASP A CA 1
ATOM 1533 C C . ASP A 1 193 ? 14.775 -2.190 -27.213 1.00 62.69 193 ASP A C 1
ATOM 1535 O O . ASP A 1 193 ? 14.427 -1.064 -26.850 1.00 62.69 193 ASP A O 1
ATOM 1539 N N . GLU A 1 194 ? 16.036 -2.616 -27.049 1.00 60.75 194 GLU A N 1
ATOM 1540 C CA . GLU A 1 194 ? 17.122 -1.776 -26.511 1.00 60.75 194 GLU A CA 1
ATOM 1541 C C . GLU A 1 194 ? 17.678 -0.777 -27.530 1.00 60.75 194 GLU A C 1
ATOM 1543 O O . GLU A 1 194 ? 18.167 0.296 -27.155 1.00 60.75 194 GLU A O 1
ATOM 1548 N N . LYS A 1 195 ? 17.573 -1.079 -28.830 1.00 57.81 195 LYS A N 1
ATOM 1549 C CA . LYS A 1 195 ? 17.704 -0.065 -29.873 1.00 57.81 195 LYS A CA 1
ATOM 1550 C C . LYS A 1 195 ? 16.501 0.867 -29.769 1.00 57.81 195 LYS A C 1
ATOM 1552 O O . LYS A 1 195 ? 15.509 0.731 -30.479 1.00 57.81 195 LYS A O 1
ATOM 1557 N N . GLY A 1 196 ? 16.620 1.875 -28.903 1.00 57.88 196 GLY A N 1
ATOM 1558 C CA . GLY A 1 196 ? 15.748 3.044 -28.944 1.00 57.88 196 GLY A CA 1
ATOM 1559 C C . GLY A 1 196 ? 15.600 3.527 -30.394 1.00 57.88 196 GLY A C 1
ATOM 1560 O O . GLY A 1 196 ? 16.501 3.298 -31.208 1.00 57.88 196 GLY A O 1
ATOM 1561 N N . PRO A 1 197 ? 14.475 4.168 -30.760 1.00 56.69 197 PRO A N 1
ATOM 1562 C CA . PRO A 1 197 ? 14.224 4.531 -32.146 1.00 56.69 197 PRO A CA 1
ATOM 1563 C C . PRO A 1 197 ? 15.440 5.287 -32.677 1.00 56.69 197 PRO A C 1
ATOM 1565 O O . PRO A 1 197 ? 15.802 6.328 -32.136 1.00 56.69 197 PRO A O 1
ATOM 1568 N N . GLU A 1 198 ? 16.059 4.779 -33.744 1.00 52.75 198 GLU A N 1
ATOM 1569 C CA . GLU A 1 198 ? 17.306 5.269 -34.370 1.00 52.75 198 GLU A CA 1
ATOM 1570 C C . GLU A 1 198 ? 17.274 6.777 -34.743 1.00 52.75 198 GLU A C 1
ATOM 1572 O O . GLU A 1 198 ? 18.245 7.371 -35.203 1.00 52.75 198 GLU A O 1
ATOM 1577 N N . LYS A 1 199 ? 16.130 7.430 -34.523 1.00 44.53 199 LYS A N 1
ATOM 1578 C CA . LYS A 1 199 ? 15.795 8.813 -34.845 1.00 44.53 199 LYS A CA 1
ATOM 1579 C C . LYS A 1 199 ? 16.045 9.821 -33.715 1.00 44.53 199 LYS A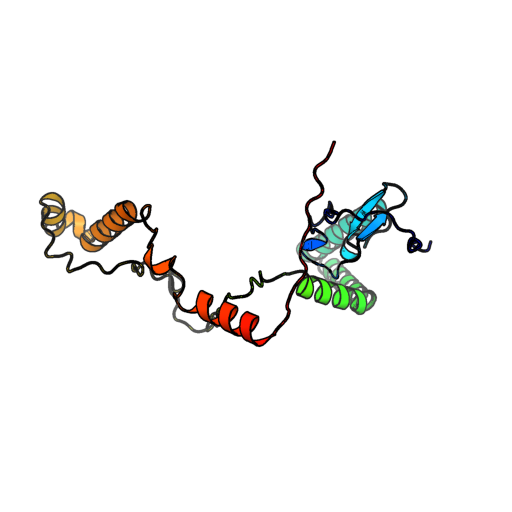 C 1
ATOM 1581 O O . LYS A 1 199 ? 15.970 11.014 -33.993 1.00 44.53 199 LYS A O 1
ATOM 1586 N N . VAL A 1 200 ? 16.333 9.411 -32.472 1.00 48.19 200 VAL A N 1
ATOM 1587 C CA . VAL A 1 200 ? 16.569 10.401 -31.388 1.00 48.19 200 VAL A CA 1
ATOM 1588 C C . VAL A 1 200 ? 17.941 11.075 -31.528 1.00 48.19 200 VAL A C 1
ATOM 1590 O O . VAL A 1 200 ? 18.052 12.286 -31.355 1.00 48.19 200 VAL A O 1
ATOM 1593 N N . ALA A 1 201 ? 18.962 10.332 -31.971 1.00 49.34 201 ALA A N 1
ATOM 1594 C CA . ALA A 1 201 ? 20.327 10.851 -32.106 1.00 49.34 201 ALA A CA 1
ATOM 1595 C C . ALA A 1 201 ? 20.475 11.949 -33.182 1.00 49.34 201 ALA A C 1
ATOM 1597 O O . ALA A 1 201 ? 21.330 12.824 -33.069 1.00 49.34 201 ALA A O 1
ATOM 1598 N N . THR A 1 202 ? 19.635 11.944 -34.222 1.00 49.47 202 THR A N 1
ATOM 1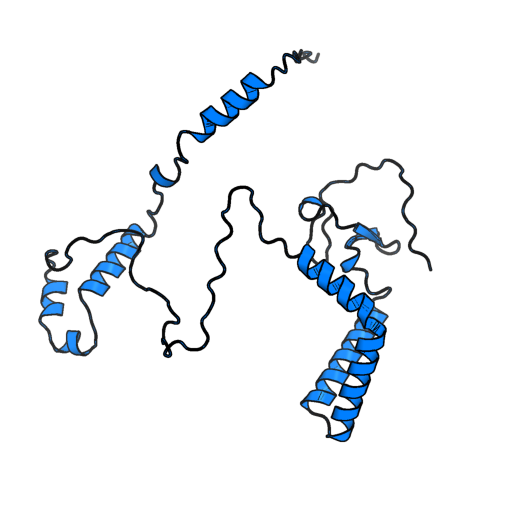599 C CA . THR A 1 202 ? 19.710 12.934 -35.313 1.00 49.47 202 THR A CA 1
ATOM 1600 C C . THR A 1 202 ? 18.917 14.210 -35.030 1.00 49.47 202 THR A C 1
ATOM 1602 O O . THR A 1 202 ? 19.288 15.272 -35.529 1.00 49.47 202 THR A O 1
ATOM 1605 N N . ALA A 1 203 ? 17.877 14.150 -34.192 1.00 49.03 203 ALA A N 1
ATOM 1606 C CA . ALA A 1 203 ? 17.092 15.328 -33.821 1.00 49.03 203 ALA A CA 1
ATOM 1607 C C . ALA A 1 203 ? 17.850 16.257 -32.853 1.00 49.03 203 ALA A C 1
ATOM 1609 O O . ALA A 1 203 ? 17.809 17.477 -33.013 1.00 49.03 203 ALA A O 1
ATOM 1610 N N . GLU A 1 204 ? 18.593 15.695 -31.895 1.00 46.75 204 GLU A N 1
ATOM 1611 C CA . GLU A 1 204 ? 19.388 16.477 -30.935 1.00 46.75 204 GLU A CA 1
ATOM 1612 C C . GLU A 1 204 ? 20.640 17.093 -31.580 1.00 46.75 204 GLU A C 1
ATOM 1614 O O . GLU A 1 204 ? 20.949 18.261 -31.337 1.00 46.75 204 GLU A O 1
ATOM 1619 N N . ALA A 1 205 ? 21.303 16.369 -32.491 1.00 47.12 205 ALA A N 1
ATOM 1620 C CA . ALA A 1 205 ? 22.426 16.902 -33.268 1.00 47.12 205 ALA A CA 1
ATOM 1621 C C . ALA A 1 205 ? 22.000 18.046 -34.212 1.00 47.12 205 ALA A C 1
ATOM 1623 O O . ALA A 1 205 ? 22.727 19.029 -34.367 1.00 47.12 205 ALA A O 1
ATOM 1624 N N . ALA A 1 206 ? 20.800 17.966 -34.802 1.00 47.97 206 ALA A N 1
ATOM 1625 C CA . ALA A 1 206 ? 20.250 19.028 -35.646 1.00 47.97 206 ALA A CA 1
ATOM 1626 C C . ALA A 1 206 ? 19.844 20.278 -34.840 1.00 47.97 206 ALA A C 1
ATOM 1628 O O . ALA A 1 206 ? 20.046 21.401 -35.304 1.00 47.97 206 ALA A O 1
ATOM 1629 N N . ALA A 1 207 ? 19.327 20.103 -33.619 1.00 47.53 207 ALA A N 1
ATOM 1630 C CA . ALA A 1 207 ? 18.996 21.214 -32.725 1.00 47.53 207 ALA A CA 1
ATOM 1631 C C . ALA A 1 207 ? 20.252 21.933 -32.194 1.00 47.53 207 ALA A C 1
ATOM 1633 O O . ALA A 1 207 ? 20.272 23.162 -32.134 1.00 47.53 207 ALA A O 1
ATOM 1634 N N . ALA A 1 208 ? 21.323 21.192 -31.885 1.00 49.00 208 ALA A N 1
ATOM 1635 C CA . ALA A 1 208 ? 22.606 21.763 -31.469 1.00 49.00 208 ALA A CA 1
ATOM 1636 C C . ALA A 1 208 ? 23.320 22.512 -32.613 1.00 49.00 208 ALA A C 1
ATOM 1638 O O . ALA A 1 208 ? 23.886 23.583 -32.393 1.00 49.00 208 ALA A O 1
ATOM 1639 N N . ALA A 1 209 ? 23.235 22.006 -33.849 1.00 46.41 209 ALA A N 1
ATOM 1640 C CA . ALA A 1 209 ? 23.784 22.677 -35.029 1.00 46.41 209 ALA A CA 1
ATOM 1641 C C . ALA A 1 209 ? 23.031 23.974 -35.391 1.00 46.41 209 ALA A C 1
ATOM 1643 O O . ALA A 1 209 ? 23.638 24.919 -35.894 1.00 46.41 209 ALA A O 1
ATOM 1644 N N . ALA A 1 210 ? 21.728 24.055 -35.099 1.00 47.16 210 ALA A N 1
ATOM 1645 C CA . ALA A 1 210 ? 20.918 25.249 -35.344 1.00 47.16 210 ALA A CA 1
ATOM 1646 C C . ALA A 1 210 ? 21.185 26.398 -34.348 1.00 47.16 210 ALA A C 1
ATOM 1648 O O . ALA A 1 210 ? 20.870 27.547 -34.654 1.00 47.16 210 ALA A O 1
ATOM 1649 N N . MET A 1 211 ? 21.770 26.115 -33.175 1.00 45.31 211 MET A N 1
ATOM 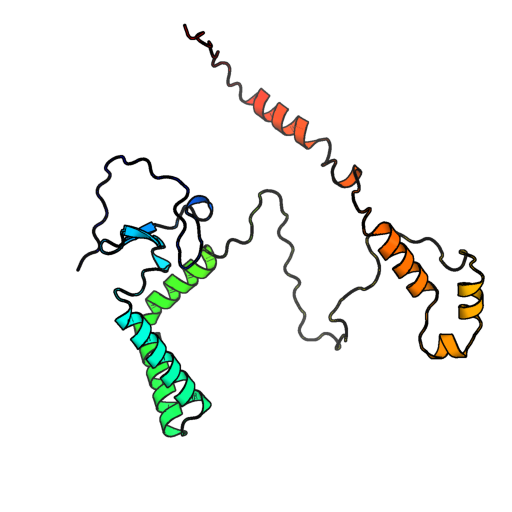1650 C CA . MET A 1 211 ? 21.997 27.111 -32.116 1.00 45.31 211 MET A CA 1
ATOM 1651 C C . MET A 1 211 ? 23.367 27.807 -32.152 1.00 45.31 211 MET A C 1
ATOM 1653 O O . MET A 1 211 ? 23.610 28.673 -31.318 1.00 45.31 211 MET A O 1
ATOM 1657 N N . GLY A 1 212 ? 24.240 27.505 -33.120 1.00 44.25 212 GLY A N 1
ATOM 1658 C CA . GLY A 1 212 ? 25.360 28.385 -33.486 1.00 44.25 212 GLY A CA 1
ATOM 1659 C C . GLY A 1 212 ? 26.285 28.844 -32.346 1.00 44.25 212 GLY A C 1
ATOM 1660 O O . GLY A 1 212 ? 26.731 29.989 -32.363 1.00 44.25 212 GLY A O 1
ATOM 1661 N N . VAL A 1 213 ? 26.596 27.994 -31.361 1.00 39.75 213 VAL A N 1
ATOM 1662 C CA . VAL A 1 213 ? 27.598 28.316 -30.328 1.00 39.75 213 VAL A CA 1
ATOM 1663 C C . VAL A 1 213 ? 28.951 27.758 -30.761 1.00 39.75 213 VAL A C 1
ATOM 1665 O O . VAL A 1 213 ? 29.271 26.592 -30.541 1.00 39.75 213 VAL A O 1
ATOM 1668 N N . THR A 1 214 ? 29.752 28.590 -31.424 1.00 37.53 214 THR A N 1
ATOM 1669 C CA . THR A 1 214 ? 31.139 28.272 -31.775 1.00 37.53 214 THR A CA 1
ATOM 1670 C C . THR A 1 214 ? 32.112 28.598 -30.641 1.00 37.53 214 THR A C 1
ATOM 1672 O O . THR A 1 214 ? 32.119 29.708 -30.116 1.00 37.53 214 THR A O 1
ATOM 1675 N N . SER A 1 215 ? 32.998 27.628 -30.393 1.00 41.00 215 SER A N 1
ATOM 1676 C CA . SER A 1 215 ? 34.374 27.714 -29.879 1.00 41.00 215 SER A CA 1
ATOM 1677 C C . SER A 1 215 ? 34.632 28.189 -28.441 1.00 41.00 215 SER A C 1
ATOM 1679 O O . SER A 1 215 ? 34.739 29.383 -28.173 1.00 41.00 215 SER A O 1
ATOM 1681 N N . GLN A 1 216 ? 35.002 27.236 -27.581 1.00 36.03 216 GLN A N 1
ATOM 1682 C CA . GLN A 1 216 ? 36.160 27.405 -26.700 1.00 36.03 216 GLN A CA 1
ATOM 1683 C C . GLN A 1 216 ? 37.182 26.307 -27.015 1.00 36.03 216 GLN A C 1
ATOM 1685 O O . GLN A 1 216 ? 36.928 25.116 -26.859 1.00 36.03 216 GLN A O 1
ATOM 1690 N N . ARG A 1 217 ? 38.327 26.747 -27.535 1.00 35.03 217 ARG A N 1
ATOM 1691 C CA . ARG A 1 217 ? 39.552 25.976 -27.740 1.00 35.03 217 ARG A CA 1
ATOM 1692 C C . ARG A 1 217 ? 40.156 25.720 -26.355 1.00 35.03 217 ARG A C 1
ATOM 1694 O O . ARG A 1 217 ? 40.538 26.677 -25.693 1.00 35.03 217 ARG A O 1
ATOM 1701 N N . MET A 1 218 ? 40.195 24.467 -25.906 1.00 43.31 218 MET A N 1
ATOM 1702 C CA . MET A 1 218 ? 40.973 24.073 -24.727 1.00 43.31 218 MET A CA 1
ATOM 1703 C C . MET A 1 218 ? 42.423 23.865 -25.169 1.00 43.31 218 MET A C 1
ATOM 1705 O O . MET A 1 218 ? 42.709 22.932 -25.918 1.00 43.31 218 MET A O 1
ATOM 1709 N N . GLU A 1 219 ? 43.317 24.759 -24.755 1.00 43.84 219 GLU A N 1
ATOM 1710 C CA . GLU A 1 219 ? 44.759 24.503 -24.765 1.00 43.84 219 GLU A CA 1
ATOM 1711 C C . GLU A 1 219 ? 45.110 23.731 -23.491 1.00 43.84 219 GLU A C 1
ATOM 1713 O O . GLU A 1 219 ? 44.653 24.071 -22.401 1.00 43.84 219 GLU A O 1
ATOM 1718 N N . VAL A 1 220 ? 45.840 22.633 -23.664 1.00 46.34 220 VAL A N 1
ATOM 1719 C CA . VAL A 1 220 ? 46.299 21.758 -22.586 1.00 46.34 220 VAL A CA 1
ATOM 1720 C C . VAL A 1 220 ? 47.755 22.141 -22.342 1.00 46.34 220 VAL A C 1
ATOM 1722 O O . VAL A 1 220 ? 48.587 21.903 -23.214 1.00 46.34 220 VAL A O 1
ATOM 1725 N N . ASP A 1 221 ? 48.047 22.795 -21.219 1.00 45.00 221 ASP A N 1
ATOM 1726 C CA . ASP A 1 221 ? 49.426 23.069 -20.811 1.00 45.00 221 ASP A CA 1
ATOM 1727 C C . ASP A 1 221 ? 50.055 21.780 -20.264 1.00 45.00 221 ASP A C 1
ATOM 1729 O O . ASP A 1 221 ? 49.579 21.201 -19.282 1.00 45.00 221 ASP A O 1
ATOM 1733 N N . ASP A 1 222 ? 51.125 21.327 -20.919 1.00 53.53 222 ASP A N 1
ATOM 1734 C CA . ASP A 1 222 ? 51.973 20.232 -20.455 1.00 53.53 222 ASP A CA 1
ATOM 1735 C C . ASP A 1 222 ? 52.726 20.656 -19.183 1.00 53.53 222 ASP A C 1
ATOM 1737 O O . ASP A 1 222 ? 53.447 21.655 -19.161 1.00 53.53 222 ASP A O 1
ATOM 1741 N N . VAL A 1 223 ? 52.571 19.870 -18.115 1.00 53.25 223 VAL A N 1
ATOM 1742 C CA . VAL A 1 223 ? 53.252 20.064 -16.830 1.00 53.25 223 VAL A CA 1
ATOM 1743 C C . VAL A 1 223 ? 54.658 19.456 -16.889 1.00 53.25 223 VAL A C 1
ATOM 1745 O O . VAL A 1 223 ? 54.818 18.235 -16.835 1.00 53.25 223 VAL A O 1
ATOM 1748 N N . PHE A 1 224 ? 55.664 20.329 -16.948 1.00 41.44 224 PHE A N 1
ATOM 1749 C CA . PHE A 1 224 ? 56.933 20.175 -16.231 1.00 41.44 224 PHE A CA 1
ATOM 1750 C C . PHE A 1 224 ? 57.009 21.243 -15.140 1.00 41.44 224 PHE A C 1
ATOM 1752 O O . PHE A 1 224 ? 56.601 22.393 -15.421 1.00 41.44 224 PHE A O 1
#

=== Feature glossary ===
Key to the feature types in this record:

Secondary structure (8-state, DSSP). Secondary structure is the local, repeating backbone conformation. DSSP classifies it into eight states by reading the hydrogen-bond network: three helix types (H, G, I), two β types (E, B), two non-regular types (T, S), and unstructured coil (-).

Backbone torsions (φ/ψ). Backbone dihedral angles. Every residue except chain termini has a φ (preceding-C → N → Cα → C) and a ψ (N → Cα → C → next-N). They are reported in degrees following the IUPAC sign convention. Secondary structure is essentially a statement about which (φ, ψ) basin each residue occupies.

Predicted aligned error. Predicted Aligned Error (PAE) is an AlphaFold confidence matrix: entry (i, j) is the expected error in the position of residue j, in ångströms, when the prediction is superimposed on the true structure at residue i. Low PAE within a block of residues means that block is internally rigid and well-predicted; high PAE between two blocks means their relative placement is uncertain even if each block individually is confident.

B-factor. B-factor (Debye–Waller factor) reflects atomic displacement in the crystal lattice. It is an experimental observable (units Å²), not a prediction; low values mean the atom is pinned down, high values mean it moves or is heterogeneous across the crystal.

Secondary structure (3-state, P-SEA). Three-state secondary structure (P-SEA) collapses the eight DSSP classes into helix (a), strand (b), and coil (c). P-SEA assigns these from Cα geometry alone — distances and angles — without requiring backbone oxygens, so it works on any Cα trace.

Sequence. Primary structure: the covalent order of the twenty standard amino acids along the backbone. Two proteins with the same sequence will (almost always) fold to the same structure; two with 30% identity often share a fold but not the details.

pLDDT. pLDDT is the predicted lDDT-Cα score: AlphaFold's confidence that the local environment of each residue (all inter-atomic distances within 15 Å) is correctly placed. It is a per-residue number between 0 and 100, with higher meaning more reliable.

InterPro / GO / CATH / organism. Functional annotations link the protein to curated databases. InterPro entries identify conserved domains and families by matching the sequence against member-database signatures (Pfam, PROSITE, CDD, …). Gene Ontology (GO) terms describe molecular function, biological process, and cellular component in a controlled vocabulary. CATH places the structure in a hierarchical fold classification (Class/Architecture/Topology/Homologous-superfamily). The organism is the source species.

Contact-map, Ramachandran, and PAE plots. Three diagnostic plots accompany the record. The Cα contact map visualizes the tertiary structure as a 2D adjacency matrix (8 Å cutoff, sequence-local contacts suppressed). The Ramachandran plot shows the distribution of backbone (φ, ψ) torsions, with points in the α and β basins reflecting secondary structure content. The PAE plot shows AlphaFold's inter-residue confidence as a color matrix.

mmCIF coordinates. The mmCIF table is the protein's shape written out atom by atom. For each backbone N, Cα, C, and carbonyl O, it records an (x, y, z) coordinate triple in Å plus the residue type, chain letter, and residue number.

Radius of gyration, Cα contacts, bounding box. Three whole-structure scalars: the radius of gyration (RMS distance of Cα from centroid, in Å), the count of Cα–Cα contacts (pairs closer than 8 Å and separated by more than four residues in sequence — i.e. tertiary, not local, contacts), and the bounding-box dimensions. Together they distinguish compact globular folds from extended fibres or disordered chains.

Foldseek 3Di. The Foldseek 3Di string encodes local tertiary geometry as a 20-letter alphabet — one character per residue — derived from the relative positions of nearby Cα atoms. Unlike the amino-acid sequence, 3Di is a direct function of the 3D structure, so two proteins with the same fold have similar 3Di strings even at low sequence identity.

Rendered structure images. Six rendered views show the 3D structure from the faces of a cube — i.e. along ±x, ±y, ±z. Rendering representation is drawn randomly per protein from cartoon (secondary-structure ribbons), sticks (backbone bonds), or molecular surface; coloring is either N→C rainbow (blue at the N-terminus through red at the C-terminus) or one color per chain.

Nearest PDB structures. The Foldseek neighbor list gives the closest experimentally determined structures in the PDB, ranked by structural alignment. TM-score near 1 means near-identical fold; near 0.3 means only rough topology match. This is how one finds what a novel AlphaFold prediction most resembles in the solved-structure universe.

Solvent-accessible surface area. SASA measures how much of the protein is reachable by solvent. It is computed by rolling a water-sized probe over the atomic surface and summing the exposed area (Å²). Per-residue SASA distinguishes core (buried, low SASA) from surface (exposed, high SASA) residues; total SASA is a whole-molecule size measure.